Protein AF-A0A351NG73-F1 (afdb_monomer)

Mean predicted aligned error: 4.84 Å

Foldseek 3Di:
DFKDKDKDKDLDCDFLLDGAPDWDADPVRRIIGIDIAIDGDPVVLVVVLVVLVVVCVVPVQAVQSLLVNLVSLLRHQGLHSPVSLVSVVVVLVCLVVVPPDFHDYPNHTADADPPFNDGPVNLVSLLVQLVSLVSNVDLVSLVSSLVSLVSSCVRVVLQLSSQLSNLVSCCRVVVNNVVSLVSLVVSCVSPVVPPSSVVSPVVSVVVVVVVVVVVD

Nearest PDB structures (foldseek):
  1zu2-assembly1_A  TM=6.184E-01  e=4.582E-02  Arabidopsis thaliana
  4kyo-assembly1_D  TM=4.642E-01  e=1.248E-02  Homo sapiens
  4ga0-assembly1_A  TM=6.591E-01  e=1.110E-01  Homo sapiens
  4ga1-assembly1_A  TM=6.244E-01  e=7.710E-02  Pan troglodytes
  5gap-assembly1_J  TM=3.893E-01  e=2.688E-01  Saccharomyces cerevisiae

Radius of gyration: 20.11 Å; Cα contacts (8 Å, |Δi|>4): 271; chains: 1; bounding box: 47×54×51 Å

Secondary structure (DSSP, 8-state):
--EEEEEEEESSS-BTTBPPSEEEE-TTS-EEEEEEEEEE-HHHHHHHHHHHHHHHHHSTTBHHHHHHHHHHHHHHHTT--HHHHHHHHHHHHHHHH-TT---EETTEEPPPBTTBSS-HHHHHHHHHHHHHHHHH-SHHHHHHHHHHHHHHHHH-TT-HHHHHHHHHHHHHTS--HHHHHHHHHHHHHH-TT-HHHHHHHHHHHHHHHHHHHTT-

Solvent-accessible surface area (backbone atoms only — not comparable to full-atom values): 11762 Å² total; per-residue (Å²): 125,58,66,50,77,44,77,46,82,38,84,49,80,56,57,71,65,38,68,55,82,45,76,49,64,51,98,86,67,48,71,36,25,28,32,80,40,81,37,68,37,65,68,57,48,49,54,50,52,53,52,37,50,52,48,27,70,77,40,73,47,35,45,52,42,53,49,52,49,33,53,52,36,52,64,70,40,60,83,56,56,59,67,26,47,50,51,51,54,48,48,54,50,50,62,74,66,42,87,88,61,81,40,21,50,87,88,37,75,64,57,58,31,99,92,32,86,56,25,61,70,59,54,49,52,53,51,52,50,34,50,55,29,48,37,36,70,39,75,68,31,43,52,50,23,42,50,54,25,51,54,48,27,70,71,35,75,80,43,37,72,29,36,22,47,46,13,49,38,29,38,68,78,64,66,31,54,76,61,11,50,55,26,18,56,51,17,39,72,72,36,78,77,45,62,64,32,52,51,52,48,51,53,54,51,52,56,51,56,53,57,64,59,80,74,113

Sequence (216 aa):
KSVSSGVVQRPTQRYLGEKPILTLKDSTGADVFYYQVAEFNDEYFSIALQSISRAVHLKPRELRYRFDKINALVAYEKDSPDMSYSEIKTLVSEYSSSKNDEWTLDSKPLAAGVDSRISPEFSQAMGEYCYALYKVGTPLAYDYFLQLSTMMNKLEPKNPVFIDNIGSYWQVAKKNNKKAEKYYKKALKIDPQDYAATTNLKIIQSSKSQKGQSGK

pLDDT: mean 93.35, std 8.49, range [43.0, 98.88]

Structure (mmCIF, N/CA/C/O backbone):
data_AF-A0A351NG73-F1
#
_entry.id   AF-A0A351NG73-F1
#
loop_
_atom_site.group_PDB
_atom_site.id
_atom_site.type_symbol
_atom_site.label_atom_id
_atom_site.label_alt_id
_atom_site.label_comp_id
_atom_site.label_asym_id
_atom_site.label_entity_id
_atom_site.label_seq_id
_atom_site.pdbx_PDB_ins_code
_atom_site.Cartn_x
_atom_site.Cartn_y
_atom_site.Cartn_z
_atom_site.occupancy
_atom_site.B_iso_or_equiv
_atom_site.auth_seq_id
_atom_site.auth_comp_id
_atom_site.auth_asym_id
_atom_site.auth_atom_id
_atom_site.pdbx_PDB_model_num
ATOM 1 N N . LYS A 1 1 ? -16.378 -23.348 -7.526 1.00 62.66 1 LYS A N 1
ATOM 2 C CA . LYS A 1 1 ? -16.169 -21.878 -7.563 1.00 62.66 1 LYS A CA 1
ATOM 3 C C . LYS A 1 1 ? -14.893 -21.584 -6.787 1.00 62.66 1 LYS A C 1
ATOM 5 O O . LYS A 1 1 ? -14.754 -22.146 -5.712 1.00 62.66 1 LYS A O 1
ATOM 10 N N . SER A 1 2 ? -13.965 -20.803 -7.341 1.00 80.62 2 SER A N 1
ATOM 11 C CA . SER A 1 2 ? -12.678 -20.478 -6.698 1.00 80.62 2 SER A CA 1
ATOM 12 C C . SER A 1 2 ? -12.790 -19.373 -5.645 1.00 80.62 2 SER A C 1
ATOM 14 O O . SER A 1 2 ? -11.994 -19.347 -4.713 1.00 80.62 2 SER A O 1
ATOM 16 N N . VAL A 1 3 ? -13.795 -18.502 -5.781 1.00 89.25 3 VAL A N 1
ATOM 17 C CA . VAL A 1 3 ? -14.102 -17.420 -4.841 1.00 89.25 3 VAL A CA 1
ATOM 18 C C . VAL A 1 3 ? -15.596 -17.430 -4.518 1.00 89.25 3 VAL A C 1
ATOM 20 O O . VAL A 1 3 ? -16.437 -17.582 -5.413 1.00 89.25 3 VAL A O 1
ATOM 23 N N . SER A 1 4 ? -15.919 -17.265 -3.242 1.00 91.38 4 SER A N 1
ATOM 24 C CA . SER A 1 4 ? -17.255 -16.994 -2.709 1.00 91.38 4 SER A CA 1
ATOM 25 C C . SER A 1 4 ? -17.223 -15.753 -1.818 1.00 91.38 4 SER A C 1
ATOM 27 O O . SER A 1 4 ? -16.166 -15.179 -1.559 1.00 91.38 4 SER A O 1
ATOM 29 N N . SER A 1 5 ? -18.395 -15.308 -1.366 1.00 91.38 5 SER A N 1
ATOM 30 C CA . SER A 1 5 ? -18.491 -14.274 -0.340 1.00 91.38 5 SER A CA 1
ATOM 31 C C . SER A 1 5 ? -18.928 -14.887 0.982 1.00 91.38 5 SER A C 1
ATOM 33 O O . SER A 1 5 ? -19.984 -15.520 1.028 1.00 91.38 5 SER A O 1
ATOM 35 N N . GLY A 1 6 ? -18.155 -14.643 2.031 1.00 91.00 6 GLY A N 1
ATOM 36 C CA . GLY A 1 6 ? -18.519 -14.936 3.411 1.00 91.00 6 GLY A CA 1
ATOM 37 C C . GLY A 1 6 ? -19.006 -13.690 4.138 1.00 91.00 6 GLY A C 1
ATOM 38 O O . GLY A 1 6 ? -18.795 -12.561 3.683 1.00 91.00 6 GLY A O 1
ATOM 39 N N . VAL A 1 7 ? -19.636 -13.896 5.292 1.00 93.94 7 VAL A N 1
ATOM 40 C CA . VAL A 1 7 ? -19.964 -12.820 6.230 1.00 93.94 7 VAL A CA 1
ATOM 41 C C . VAL A 1 7 ? -19.206 -13.069 7.522 1.00 93.94 7 VAL A C 1
ATOM 43 O O . VAL A 1 7 ? -19.329 -14.134 8.120 1.00 93.94 7 VAL A O 1
ATOM 46 N N . VAL A 1 8 ? -18.438 -12.075 7.962 1.00 93.62 8 VAL A N 1
ATOM 47 C CA . VAL A 1 8 ? -17.693 -12.139 9.224 1.00 93.62 8 VAL A CA 1
ATOM 48 C C . VAL A 1 8 ? -18.187 -11.090 10.202 1.00 93.62 8 VAL A C 1
ATOM 50 O O . VAL A 1 8 ? -18.507 -9.960 9.828 1.00 93.62 8 VAL A O 1
ATOM 53 N N . GLN A 1 9 ? -18.205 -11.475 11.472 1.00 94.12 9 GLN A N 1
ATOM 54 C CA . GLN A 1 9 ? -18.491 -10.599 12.595 1.00 94.12 9 GLN A CA 1
ATOM 55 C C . GLN A 1 9 ? -17.204 -9.936 13.101 1.00 94.12 9 GLN A C 1
ATOM 57 O O . GLN A 1 9 ? -16.180 -10.600 13.294 1.00 94.12 9 GLN A O 1
ATOM 62 N N . ARG A 1 10 ? -17.263 -8.632 13.381 1.00 92.75 10 ARG A N 1
ATOM 63 C CA . ARG A 1 10 ? -16.194 -7.871 14.034 1.00 92.75 10 ARG A CA 1
ATOM 64 C C . ARG A 1 10 ? -16.756 -6.950 15.127 1.00 92.75 10 ARG A C 1
ATOM 66 O O . ARG A 1 10 ? -17.863 -6.435 14.986 1.00 92.75 10 ARG A O 1
ATOM 73 N N . PRO A 1 11 ? -15.985 -6.698 16.200 1.00 89.31 11 PRO A N 1
ATOM 74 C CA . PRO A 1 11 ? -16.351 -5.734 17.241 1.00 89.31 11 PRO A CA 1
ATOM 75 C C . PRO A 1 11 ? -16.029 -4.279 16.850 1.00 89.31 11 PRO A C 1
ATOM 77 O O . PRO A 1 11 ? -16.317 -3.350 17.598 1.00 89.31 11 PRO A O 1
ATOM 80 N N . THR A 1 12 ? -15.398 -4.053 15.693 1.00 89.06 12 THR A N 1
ATOM 81 C CA . THR A 1 12 ? -14.966 -2.732 15.223 1.00 89.06 12 THR A CA 1
ATOM 82 C C . THR A 1 12 ? -15.854 -2.221 14.095 1.00 89.06 12 THR A C 1
ATOM 84 O O . THR A 1 12 ? -16.235 -2.985 13.220 1.00 89.06 12 THR A O 1
ATOM 87 N N . GLN A 1 13 ? -16.107 -0.907 14.062 1.00 90.75 13 GLN A N 1
ATOM 88 C CA . GLN A 1 13 ? -16.906 -0.231 13.020 1.00 90.75 13 GLN A CA 1
ATOM 89 C C . GLN A 1 13 ? -16.244 -0.186 11.634 1.00 90.75 13 GLN A C 1
ATOM 91 O O . GLN A 1 13 ? -16.861 0.238 10.652 1.00 90.75 13 GLN A O 1
ATOM 96 N N . ARG A 1 14 ? -14.982 -0.605 11.531 1.00 89.50 14 ARG A N 1
ATOM 97 C CA . ARG A 1 14 ? -14.243 -0.731 10.275 1.00 89.50 14 ARG A CA 1
ATOM 98 C C . ARG A 1 14 ? -13.529 -2.072 10.239 1.00 89.50 14 ARG A C 1
ATOM 100 O O . ARG A 1 14 ? -12.963 -2.491 11.251 1.00 89.50 14 ARG A O 1
ATOM 107 N N . TYR A 1 15 ? -13.523 -2.692 9.066 1.00 90.88 15 TYR A N 1
ATOM 108 C CA . TYR A 1 15 ? -12.746 -3.890 8.775 1.00 90.88 15 TYR A CA 1
ATOM 109 C C . TYR A 1 15 ? -12.294 -3.848 7.317 1.00 90.88 15 TYR A C 1
ATOM 111 O O . TYR A 1 15 ? -13.114 -3.595 6.438 1.00 90.88 15 TYR A O 1
ATOM 119 N N . LEU A 1 16 ? -10.989 -4.022 7.070 1.00 89.00 16 LEU A N 1
ATOM 120 C CA . LEU A 1 16 ? -10.384 -3.936 5.729 1.00 89.00 16 LEU A CA 1
ATOM 121 C C . LEU A 1 16 ? -10.766 -2.645 4.974 1.00 89.00 16 LEU A C 1
ATOM 123 O O . LEU A 1 16 ? -11.000 -2.651 3.770 1.00 89.00 16 LEU A O 1
ATOM 127 N N . GLY A 1 17 ? -10.894 -1.536 5.709 1.00 84.69 17 GLY A N 1
ATOM 128 C CA . GLY A 1 17 ? -11.316 -0.224 5.205 1.00 84.69 17 GLY A CA 1
ATOM 129 C C . GLY A 1 17 ? -12.807 -0.067 4.895 1.00 84.69 17 GLY A C 1
ATOM 130 O O . GLY A 1 17 ? -13.257 1.052 4.639 1.00 84.69 17 GLY A O 1
ATOM 131 N N . GLU A 1 18 ? -13.591 -1.136 4.980 1.00 90.06 18 GLU A N 1
ATOM 132 C CA . GLU A 1 18 ? -15.018 -1.120 4.674 1.00 90.06 18 GLU A CA 1
ATOM 133 C C . GLU A 1 18 ? -15.876 -0.694 5.868 1.00 90.06 18 GLU A C 1
ATOM 135 O O . GLU A 1 18 ? -15.460 -0.740 7.033 1.00 90.06 18 GLU A O 1
ATOM 140 N N . LYS A 1 19 ? -17.094 -0.235 5.562 1.00 93.06 19 LYS A N 1
ATOM 141 C CA . LYS A 1 19 ? -18.178 -0.071 6.541 1.00 93.06 19 LYS A CA 1
ATOM 142 C C . LYS A 1 19 ? -18.940 -1.396 6.679 1.00 93.06 19 LYS A C 1
ATOM 144 O O . LYS A 1 19 ? -18.942 -2.179 5.732 1.00 93.06 19 LYS A O 1
ATOM 149 N N . PRO A 1 20 ? -19.580 -1.654 7.829 1.00 95.62 20 PRO A N 1
ATOM 150 C CA . PRO A 1 20 ? -20.396 -2.848 7.981 1.00 95.62 20 PRO A CA 1
ATOM 151 C C . PRO A 1 20 ? -21.563 -2.848 6.993 1.00 95.62 20 PRO A C 1
ATOM 153 O O . PRO A 1 20 ? -22.150 -1.799 6.725 1.00 95.62 20 PRO A O 1
ATOM 156 N N . ILE A 1 21 ? -21.918 -4.034 6.497 1.00 96.56 21 ILE A N 1
ATOM 157 C CA . ILE A 1 21 ? -23.141 -4.255 5.709 1.00 96.56 21 ILE A CA 1
ATOM 158 C C . ILE A 1 21 ? -24.377 -4.334 6.612 1.00 96.56 21 ILE A C 1
ATOM 160 O O . ILE A 1 21 ? -25.491 -4.072 6.171 1.00 96.56 21 ILE A O 1
ATOM 164 N N . LEU A 1 22 ? -24.172 -4.711 7.876 1.00 96.25 22 LEU A N 1
ATOM 165 C CA . LEU A 1 22 ? -25.208 -4.867 8.887 1.00 96.25 22 LEU A CA 1
ATOM 166 C C . LEU A 1 22 ? -24.600 -4.631 10.273 1.00 96.25 22 LEU A C 1
ATOM 168 O O . LEU A 1 22 ? -23.476 -5.055 10.544 1.00 96.25 22 LEU A O 1
ATOM 172 N N . THR A 1 23 ? -25.367 -3.993 11.152 1.00 97.19 23 THR A N 1
ATOM 173 C CA . THR A 1 23 ? -25.039 -3.845 12.572 1.00 97.19 23 THR A CA 1
ATOM 174 C C . THR A 1 23 ? -26.170 -4.452 13.389 1.00 97.19 23 THR A C 1
ATOM 176 O O . THR A 1 23 ? -27.321 -4.059 13.211 1.00 97.19 23 THR A O 1
ATOM 179 N N . LEU A 1 24 ? -25.852 -5.394 14.276 1.00 95.50 24 LEU A N 1
ATOM 180 C CA . LEU A 1 24 ? -26.797 -5.978 15.236 1.00 95.50 24 LEU A CA 1
ATOM 181 C C . LEU A 1 24 ? -26.316 -5.725 16.665 1.00 95.50 24 LEU A C 1
ATOM 183 O O . LEU A 1 24 ? -25.199 -5.258 16.866 1.00 95.50 24 LEU A O 1
ATOM 187 N N . LYS A 1 25 ? -27.150 -6.050 17.653 1.00 95.94 25 LYS A N 1
ATOM 188 C CA . LYS A 1 25 ? -26.761 -6.039 19.066 1.00 95.94 25 LYS A CA 1
ATOM 189 C C . LYS A 1 25 ? -26.555 -7.459 19.574 1.00 95.94 25 LYS A C 1
ATOM 191 O O . LYS A 1 25 ? -27.340 -8.343 19.234 1.00 95.94 25 LYS A O 1
ATOM 196 N N . ASP A 1 26 ? -25.509 -7.673 20.365 1.00 92.75 26 ASP A N 1
ATOM 197 C CA . ASP A 1 26 ? -25.328 -8.931 21.090 1.00 92.75 26 ASP A CA 1
ATOM 198 C C . ASP A 1 26 ? -26.237 -9.014 22.330 1.00 92.75 26 ASP A C 1
ATOM 200 O O . ASP A 1 26 ? -27.030 -8.113 22.618 1.00 92.75 26 ASP A O 1
ATOM 204 N N . SER A 1 27 ? -26.109 -10.099 23.095 1.00 93.44 27 SER A N 1
ATOM 205 C CA . SER A 1 27 ? -26.881 -10.325 24.323 1.00 93.44 27 SER A CA 1
ATOM 206 C C . SER A 1 27 ? -26.621 -9.298 25.431 1.00 93.44 27 SER A C 1
ATOM 208 O O . SER A 1 27 ? -27.392 -9.232 26.383 1.00 93.44 27 SER A O 1
ATOM 210 N N . THR A 1 28 ? -25.549 -8.508 25.336 1.00 94.75 28 THR A N 1
ATOM 211 C CA . THR A 1 28 ? -25.216 -7.423 26.272 1.00 94.75 28 THR A CA 1
ATOM 212 C C . THR A 1 28 ? -25.704 -6.055 25.782 1.00 94.75 28 THR A C 1
ATOM 214 O O . THR A 1 28 ? -25.589 -5.062 26.498 1.00 94.75 28 THR A O 1
ATOM 217 N N . GLY A 1 29 ? -26.270 -5.989 24.571 1.00 93.88 29 GLY A N 1
ATOM 218 C CA . GLY A 1 29 ? -26.677 -4.750 23.910 1.00 93.88 29 GLY A CA 1
ATOM 219 C C . GLY A 1 29 ? -25.544 -4.036 23.162 1.00 93.88 29 GLY A C 1
ATOM 220 O O . GLY A 1 29 ? -25.777 -2.951 22.608 1.00 93.88 29 GLY A O 1
ATOM 221 N N . ALA A 1 30 ? -24.343 -4.623 23.124 1.00 94.31 30 ALA A N 1
ATOM 222 C CA . ALA A 1 30 ? -23.191 -4.067 22.426 1.00 94.31 30 ALA A CA 1
ATOM 223 C C . ALA A 1 30 ? -23.335 -4.231 20.909 1.00 94.31 30 ALA A C 1
ATOM 225 O O . ALA A 1 30 ? -23.888 -5.221 20.427 1.00 94.31 30 ALA A O 1
ATOM 226 N N . ASP A 1 31 ? -22.846 -3.246 20.153 1.00 96.38 31 ASP A N 1
ATOM 227 C CA . ASP A 1 31 ? -22.915 -3.279 18.694 1.00 96.38 31 ASP A CA 1
ATOM 228 C C . ASP A 1 31 ? -21.943 -4.312 18.114 1.00 96.38 31 ASP A C 1
ATOM 230 O O . ASP A 1 31 ? -20.763 -4.378 18.464 1.00 96.38 31 ASP A O 1
ATOM 234 N N . VAL A 1 32 ? -22.460 -5.081 17.165 1.00 95.88 32 VAL A N 1
ATOM 235 C CA . VAL A 1 32 ? -21.770 -6.124 16.424 1.00 95.88 32 VAL A CA 1
ATOM 236 C C . VAL A 1 32 ? -21.860 -5.809 14.940 1.00 95.88 32 VAL A C 1
ATOM 238 O O . VAL A 1 32 ? -22.953 -5.678 14.387 1.00 95.88 32 VAL A O 1
ATOM 241 N N . PHE A 1 33 ? -20.707 -5.727 14.285 1.00 97.00 33 PHE A N 1
ATOM 242 C CA . PHE A 1 33 ? -20.587 -5.287 12.902 1.00 97.00 33 PHE A CA 1
ATOM 243 C C . PHE A 1 33 ? -20.328 -6.474 11.978 1.00 97.00 33 PHE A C 1
ATOM 245 O O . PHE A 1 33 ? -19.431 -7.280 12.225 1.00 97.00 33 PH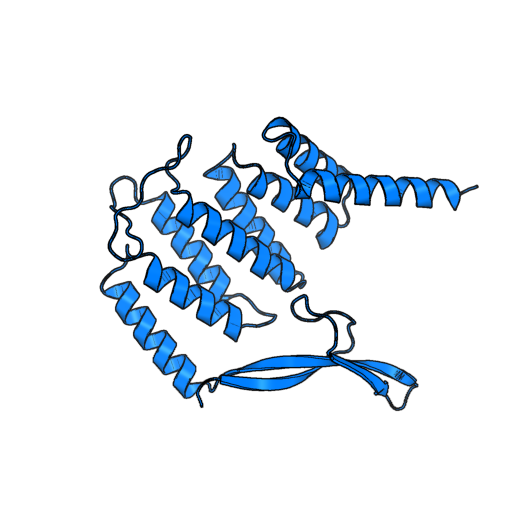E A O 1
ATOM 252 N N . TYR A 1 34 ? -21.097 -6.572 10.900 1.00 96.38 34 TYR A N 1
ATOM 253 C CA . TYR A 1 34 ? -20.989 -7.644 9.918 1.00 96.38 34 TYR A CA 1
ATOM 254 C C . TYR A 1 34 ? -20.405 -7.106 8.621 1.00 96.38 34 TYR A C 1
ATOM 256 O O . TYR A 1 34 ? -20.787 -6.029 8.157 1.00 96.38 34 TYR A O 1
ATOM 264 N N . TYR A 1 35 ? -19.498 -7.873 8.026 1.00 94.88 35 TYR A N 1
ATOM 265 C CA . TYR A 1 35 ? -18.779 -7.502 6.812 1.00 94.88 35 TYR A CA 1
ATOM 266 C C . TYR A 1 35 ? -18.848 -8.625 5.797 1.00 94.88 35 TYR A C 1
ATOM 268 O O . TYR A 1 35 ? -18.622 -9.783 6.146 1.00 94.88 35 TYR A O 1
ATOM 276 N N . GLN A 1 36 ? -19.100 -8.271 4.540 1.00 93.56 36 GLN A N 1
ATOM 277 C CA . GLN A 1 36 ? -18.906 -9.196 3.434 1.00 93.56 36 GLN A CA 1
ATOM 278 C C . GLN A 1 36 ? -17.415 -9.271 3.108 1.00 93.56 36 GLN A C 1
ATOM 280 O O . GLN A 1 36 ? -16.763 -8.243 2.929 1.00 93.56 36 GLN A O 1
ATOM 285 N N . VAL A 1 37 ? -16.875 -10.484 3.035 1.00 91.69 37 VAL A N 1
ATOM 286 C CA . VAL A 1 37 ? -15.467 -10.733 2.705 1.00 91.69 37 VAL A CA 1
ATOM 287 C C . VAL A 1 37 ? -15.358 -11.751 1.588 1.00 91.69 37 VAL A C 1
ATOM 289 O O . VAL A 1 37 ? -16.202 -12.637 1.460 1.00 91.69 37 VAL A O 1
ATOM 292 N N . ALA A 1 38 ? -14.298 -11.647 0.792 1.00 91.00 38 ALA A N 1
ATOM 293 C CA . ALA A 1 38 ? -13.942 -12.715 -0.125 1.00 91.00 38 ALA A CA 1
ATOM 294 C C . ALA A 1 38 ? -13.472 -13.946 0.665 1.00 91.00 38 ALA A C 1
ATOM 296 O O . ALA A 1 38 ? -12.708 -13.849 1.634 1.00 91.00 38 ALA A O 1
ATOM 297 N N . GLU A 1 39 ? -13.937 -15.109 0.237 1.00 91.88 39 GLU A N 1
ATOM 298 C CA . GLU A 1 39 ? -13.478 -16.410 0.696 1.00 91.88 39 GLU A CA 1
ATOM 299 C C . GLU A 1 39 ? -12.949 -17.171 -0.505 1.00 91.88 39 GLU A C 1
ATOM 301 O O . GLU A 1 39 ? -13.630 -17.322 -1.521 1.00 91.88 39 GLU A O 1
ATOM 306 N N . PHE A 1 40 ? -11.705 -17.607 -0.389 1.00 92.88 40 PHE A N 1
ATOM 307 C CA . PHE A 1 40 ? -11.027 -18.352 -1.428 1.00 92.88 40 PHE A CA 1
ATOM 308 C C . PHE A 1 40 ? -11.076 -19.826 -1.066 1.00 92.88 40 PHE A C 1
ATOM 310 O O . PHE A 1 40 ? -10.984 -20.197 0.100 1.00 92.88 40 PHE A O 1
ATOM 317 N N . ASN A 1 41 ? -11.228 -20.672 -2.076 1.00 95.31 41 ASN A N 1
ATOM 318 C CA . ASN A 1 41 ? -10.928 -22.080 -1.901 1.00 95.31 41 ASN A CA 1
ATOM 319 C C . ASN A 1 41 ? -9.401 -22.248 -1.907 1.00 95.31 41 ASN A C 1
ATOM 321 O O . ASN A 1 41 ? -8.763 -21.941 -2.916 1.00 95.31 41 ASN A O 1
ATOM 325 N N . ASP A 1 42 ? -8.840 -22.732 -0.800 1.00 94.06 42 ASP A N 1
ATOM 326 C CA . ASP A 1 42 ? -7.388 -22.787 -0.585 1.00 94.06 42 ASP A CA 1
ATOM 327 C C . ASP A 1 42 ? -6.655 -23.639 -1.627 1.00 94.06 42 ASP A C 1
ATOM 329 O O . ASP A 1 42 ? -5.567 -23.274 -2.072 1.00 94.06 42 ASP A O 1
ATOM 333 N N . GLU A 1 43 ? -7.259 -24.742 -2.073 1.00 95.62 43 GLU A N 1
ATOM 334 C CA . GLU A 1 43 ? -6.682 -25.608 -3.104 1.00 95.62 43 GLU A CA 1
ATOM 335 C C . GLU A 1 43 ? -6.580 -24.866 -4.441 1.00 95.62 43 GLU A C 1
ATOM 337 O O . GLU A 1 43 ? -5.497 -24.761 -5.021 1.00 95.62 43 GLU A O 1
ATOM 342 N N . TYR A 1 44 ? -7.682 -24.269 -4.904 1.00 94.88 44 TYR A N 1
ATOM 343 C CA . TYR A 1 44 ? -7.679 -23.498 -6.147 1.00 94.88 44 TYR A CA 1
ATOM 344 C C . TYR A 1 44 ? -6.795 -22.254 -6.062 1.00 94.88 44 TYR A C 1
ATOM 346 O O . TYR A 1 44 ? -6.132 -21.915 -7.044 1.00 94.88 44 TYR A O 1
ATOM 354 N N . PHE A 1 45 ? -6.756 -21.586 -4.908 1.00 95.31 45 PHE A N 1
ATOM 355 C CA . PHE A 1 45 ? -5.872 -20.445 -4.696 1.00 95.31 45 PHE A CA 1
ATOM 356 C C . PHE A 1 45 ? -4.402 -20.865 -4.754 1.00 95.31 45 PHE A C 1
ATOM 358 O O . PHE A 1 45 ? -3.612 -20.224 -5.444 1.00 95.31 45 PHE A O 1
ATOM 365 N N . SER A 1 46 ? -4.040 -21.978 -4.112 1.00 95.38 46 SER A N 1
ATOM 366 C CA . SER A 1 46 ? -2.679 -22.517 -4.146 1.00 95.38 46 SER A CA 1
ATOM 367 C C . SER A 1 46 ? -2.251 -22.893 -5.567 1.00 95.38 46 SER A C 1
ATOM 369 O O . SER A 1 46 ? -1.175 -22.493 -6.013 1.00 95.38 46 SER A O 1
ATOM 371 N N . ILE A 1 47 ? -3.118 -23.564 -6.333 1.00 96.38 47 ILE A N 1
ATOM 372 C CA . ILE A 1 47 ? -2.857 -23.905 -7.742 1.00 96.38 47 ILE A CA 1
ATOM 373 C C . ILE A 1 47 ? -2.671 -22.639 -8.591 1.00 96.38 47 ILE A C 1
ATOM 375 O O . ILE A 1 47 ? -1.749 -22.563 -9.412 1.00 96.38 47 ILE A O 1
ATOM 379 N N . ALA A 1 48 ? -3.513 -21.620 -8.392 1.00 95.56 48 ALA A N 1
ATOM 380 C CA . ALA A 1 48 ? -3.376 -20.340 -9.081 1.00 95.56 48 ALA A CA 1
ATOM 381 C C . ALA A 1 48 ? -2.055 -19.641 -8.716 1.00 95.56 48 ALA A C 1
ATOM 383 O O . ALA A 1 48 ? -1.338 -19.176 -9.606 1.00 95.56 48 ALA A O 1
ATOM 384 N N . LEU A 1 49 ? -1.687 -19.638 -7.431 1.00 96.69 49 LEU A N 1
ATOM 385 C CA . LEU A 1 49 ? -0.452 -19.035 -6.937 1.00 96.69 49 LEU A CA 1
ATOM 386 C C . LEU A 1 49 ? 0.799 -19.753 -7.475 1.00 96.69 49 LEU A C 1
ATOM 388 O O . LEU A 1 49 ? 1.781 -19.102 -7.842 1.00 96.69 49 LEU A O 1
ATOM 392 N N . GLN A 1 50 ? 0.765 -21.082 -7.588 1.00 97.00 50 GLN A N 1
ATOM 393 C CA . GLN A 1 50 ? 1.826 -21.871 -8.225 1.00 97.00 50 GLN A CA 1
ATOM 394 C C . GLN A 1 50 ? 1.942 -21.544 -9.717 1.00 97.00 50 GLN A C 1
ATOM 396 O O . GLN A 1 50 ? 3.045 -21.345 -10.231 1.00 97.00 50 GLN A O 1
ATOM 401 N N . SER A 1 51 ? 0.805 -21.435 -10.405 1.00 97.50 51 SER A N 1
ATOM 402 C CA . SER A 1 51 ? 0.755 -21.133 -11.838 1.00 97.50 51 SER A CA 1
ATOM 403 C C . SER A 1 51 ? 1.334 -19.750 -12.144 1.00 97.50 51 SER A C 1
ATOM 405 O O . SER A 1 51 ? 2.203 -19.625 -13.010 1.00 97.50 51 SER A O 1
ATOM 407 N N . ILE A 1 52 ? 0.933 -18.719 -11.391 1.00 97.94 52 ILE A N 1
ATOM 408 C CA . ILE A 1 52 ? 1.476 -17.367 -11.570 1.00 97.94 52 ILE A CA 1
ATOM 409 C C . ILE A 1 52 ? 2.944 -17.281 -11.138 1.00 97.94 52 ILE A C 1
ATOM 411 O O . ILE A 1 52 ? 3.736 -16.618 -11.801 1.00 97.94 52 ILE A O 1
ATOM 415 N N . SER A 1 53 ? 3.358 -18.022 -10.105 1.00 97.44 53 SER A N 1
ATOM 416 C CA . SER A 1 53 ? 4.772 -18.110 -9.709 1.00 97.44 53 SER A CA 1
ATOM 417 C C . SER A 1 53 ? 5.637 -18.720 -10.812 1.00 97.44 53 SER A C 1
ATOM 419 O O . SER A 1 53 ? 6.740 -18.238 -11.070 1.00 97.44 53 SER A O 1
ATOM 421 N N . ARG A 1 54 ? 5.125 -19.726 -11.531 1.00 98.19 54 ARG A N 1
ATOM 422 C CA . ARG A 1 54 ? 5.800 -20.277 -12.711 1.00 98.19 54 ARG A CA 1
ATOM 423 C C . ARG A 1 54 ? 5.884 -19.259 -13.848 1.00 98.19 54 ARG A C 1
ATOM 425 O O . ARG A 1 54 ? 6.926 -19.167 -14.489 1.00 98.19 54 ARG A O 1
ATOM 432 N N . ALA A 1 55 ? 4.830 -18.481 -14.086 1.00 97.94 55 ALA A N 1
ATOM 433 C CA . ALA A 1 55 ? 4.851 -17.414 -15.088 1.00 97.94 55 ALA A CA 1
ATOM 434 C C . ALA A 1 55 ? 5.887 -16.328 -14.748 1.00 97.94 55 ALA A C 1
ATOM 436 O O . ALA A 1 55 ? 6.668 -15.943 -15.618 1.00 97.94 55 ALA A O 1
ATOM 437 N N . VAL A 1 56 ? 5.965 -15.913 -13.478 1.00 98.00 56 VAL A N 1
ATOM 438 C CA . VAL A 1 56 ? 7.007 -15.006 -12.970 1.00 98.00 56 VAL A CA 1
ATOM 439 C C . VAL A 1 56 ? 8.399 -15.604 -13.170 1.00 98.00 56 VAL A C 1
ATOM 441 O O . VAL A 1 56 ? 9.291 -14.909 -13.633 1.00 98.00 56 VAL A O 1
ATOM 444 N N . HIS A 1 57 ? 8.598 -16.893 -12.894 1.00 96.88 57 HIS A N 1
ATOM 445 C CA . HIS A 1 57 ? 9.894 -17.537 -13.123 1.00 96.88 57 HIS A CA 1
ATOM 446 C C . HIS A 1 57 ? 10.304 -17.537 -14.607 1.00 96.88 57 HIS A C 1
ATOM 448 O O . HIS A 1 57 ? 11.464 -17.293 -14.925 1.00 96.88 57 HIS A O 1
ATOM 454 N N . LEU A 1 58 ? 9.357 -17.784 -15.518 1.00 97.81 58 LEU A N 1
ATOM 455 C CA . LEU A 1 58 ? 9.610 -17.805 -16.964 1.00 97.81 58 LEU A CA 1
ATOM 456 C C . LEU A 1 58 ? 9.822 -16.406 -17.558 1.00 97.81 58 LEU A C 1
ATOM 458 O O . LEU A 1 58 ? 10.574 -16.256 -18.519 1.00 97.81 58 LEU A O 1
ATOM 462 N N . LYS A 1 59 ? 9.146 -15.388 -17.015 1.00 97.06 59 LYS A N 1
ATOM 463 C CA . LYS A 1 59 ? 9.260 -13.986 -17.438 1.00 97.06 59 LYS A CA 1
ATOM 464 C C . LYS A 1 59 ? 9.436 -13.076 -16.213 1.00 97.06 59 LYS A C 1
ATOM 466 O O . LYS A 1 59 ? 8.507 -12.355 -15.850 1.00 97.06 59 LYS A O 1
ATOM 471 N N . PRO A 1 60 ? 10.622 -13.064 -15.578 1.00 95.12 60 PRO A N 1
ATOM 472 C CA . PRO A 1 60 ? 10.829 -12.363 -14.306 1.00 95.12 60 PRO A CA 1
ATOM 473 C C . PRO A 1 60 ? 10.669 -10.845 -14.407 1.00 95.12 60 PRO A C 1
ATOM 475 O O . PRO A 1 60 ? 10.318 -10.205 -13.418 1.00 95.12 60 PRO A O 1
ATOM 478 N N . ARG A 1 61 ? 10.880 -10.282 -15.600 1.00 95.62 61 ARG A N 1
ATOM 479 C CA . ARG A 1 61 ? 10.797 -8.843 -15.882 1.00 95.62 61 ARG A CA 1
ATOM 480 C C . ARG A 1 61 ? 9.457 -8.403 -16.480 1.00 95.62 61 ARG A C 1
ATOM 482 O O . ARG A 1 61 ? 9.313 -7.245 -16.850 1.00 95.62 61 ARG A O 1
ATOM 489 N N . GLU A 1 62 ? 8.484 -9.310 -16.573 1.00 97.44 62 GLU A N 1
ATOM 490 C CA . GLU A 1 62 ? 7.121 -8.977 -16.990 1.00 97.44 62 GLU A CA 1
ATOM 491 C C . GLU A 1 62 ? 6.290 -8.594 -15.762 1.00 97.44 62 GLU A C 1
ATOM 493 O O . GLU A 1 62 ? 5.917 -9.447 -14.948 1.00 97.44 62 GLU A O 1
ATOM 498 N N . LEU A 1 63 ? 6.001 -7.299 -15.625 1.00 97.81 63 LEU A N 1
ATOM 499 C CA . LEU A 1 63 ? 5.277 -6.748 -14.485 1.00 97.81 63 LEU A CA 1
ATOM 500 C C . LEU A 1 63 ? 3.862 -7.300 -14.363 1.00 97.81 63 LEU A C 1
ATOM 502 O O . LEU A 1 63 ? 3.409 -7.458 -13.231 1.00 97.81 63 LEU A O 1
ATOM 506 N N . ARG A 1 64 ? 3.190 -7.656 -15.470 1.00 98.12 64 ARG A N 1
ATOM 507 C CA . ARG A 1 64 ? 1.830 -8.217 -15.427 1.00 98.12 64 ARG A CA 1
ATOM 508 C C . ARG A 1 64 ? 1.732 -9.371 -14.434 1.00 98.12 64 ARG A C 1
ATOM 510 O O . ARG A 1 64 ? 0.904 -9.335 -13.532 1.00 98.12 64 ARG A O 1
ATOM 517 N N . TYR A 1 65 ? 2.632 -10.351 -14.525 1.00 98.25 65 TYR A N 1
ATOM 518 C CA . TYR A 1 65 ? 2.578 -11.526 -13.653 1.00 98.25 65 TYR A CA 1
ATOM 519 C C . TYR A 1 65 ? 2.948 -11.219 -12.203 1.00 98.25 65 TYR A C 1
ATOM 521 O O . TYR A 1 65 ? 2.401 -11.825 -11.280 1.00 98.25 65 TYR A O 1
ATOM 529 N N . ARG A 1 66 ? 3.863 -10.266 -11.986 1.00 98.44 66 ARG A N 1
ATOM 530 C CA . ARG A 1 66 ? 4.234 -9.806 -10.640 1.00 98.44 66 ARG A CA 1
ATOM 531 C C . ARG A 1 66 ? 3.041 -9.117 -9.978 1.00 98.44 66 ARG A C 1
ATOM 533 O O . ARG A 1 66 ? 2.725 -9.415 -8.830 1.00 98.44 66 ARG A O 1
ATOM 540 N N . PHE A 1 67 ? 2.362 -8.240 -10.716 1.00 98.56 67 PHE A N 1
ATOM 541 C CA . PHE A 1 67 ? 1.182 -7.523 -10.250 1.00 98.56 67 PHE A CA 1
ATOM 542 C C . PHE A 1 67 ? 0.015 -8.466 -9.986 1.00 98.56 67 PHE A C 1
ATOM 544 O O . PHE A 1 67 ? -0.572 -8.399 -8.914 1.00 98.56 67 PHE A O 1
ATOM 551 N N . ASP A 1 68 ? -0.272 -9.400 -10.891 1.00 98.12 68 ASP A N 1
ATOM 552 C CA . ASP A 1 68 ? -1.347 -10.377 -10.697 1.00 98.12 68 ASP A CA 1
ATOM 553 C C . ASP A 1 68 ? -1.105 -11.240 -9.449 1.00 98.12 68 ASP A C 1
ATOM 555 O O . ASP A 1 68 ? -2.025 -11.468 -8.660 1.00 98.12 68 ASP A O 1
ATOM 559 N N . LYS A 1 69 ? 0.148 -11.657 -9.213 1.00 98.31 69 LYS A N 1
ATOM 560 C CA . LYS A 1 69 ? 0.535 -12.391 -8.000 1.00 98.31 69 LYS A CA 1
ATOM 561 C C . LYS A 1 69 ? 0.321 -11.558 -6.734 1.00 98.31 69 LYS A C 1
ATOM 563 O O . LYS A 1 69 ? -0.282 -12.048 -5.782 1.00 98.31 69 LYS A O 1
ATOM 568 N N . ILE A 1 70 ? 0.797 -10.311 -6.716 1.00 98.38 70 ILE A N 1
ATOM 569 C CA . ILE A 1 70 ? 0.628 -9.411 -5.566 1.00 98.38 70 ILE A CA 1
ATOM 570 C C . ILE A 1 70 ? -0.860 -9.143 -5.314 1.00 98.38 70 ILE A C 1
ATOM 572 O O . ILE A 1 70 ? -1.312 -9.276 -4.181 1.00 98.38 70 ILE A O 1
ATOM 576 N N . ASN A 1 71 ? -1.635 -8.840 -6.355 1.00 96.56 71 ASN A N 1
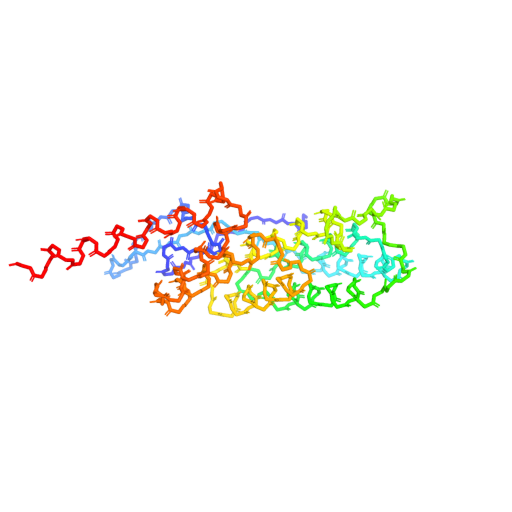ATOM 577 C CA . ASN A 1 71 ? -3.073 -8.585 -6.263 1.00 96.56 71 ASN A CA 1
ATOM 578 C C . ASN A 1 71 ? -3.837 -9.785 -5.692 1.00 96.56 71 ASN A C 1
ATOM 580 O O . ASN A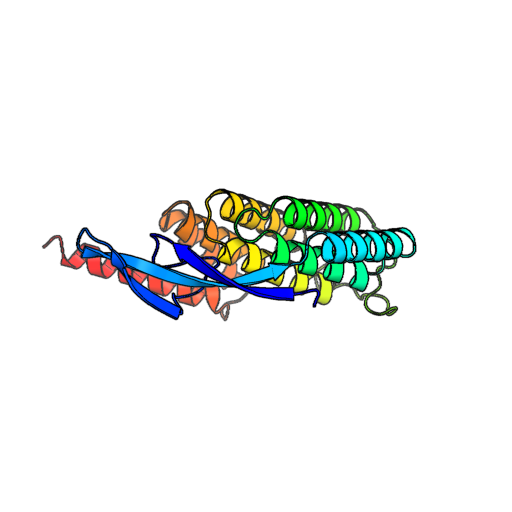 1 71 ? -4.713 -9.611 -4.843 1.00 96.56 71 ASN A O 1
ATOM 584 N N . ALA A 1 72 ? -3.481 -11.003 -6.111 1.00 95.44 72 ALA A N 1
ATOM 585 C CA . ALA A 1 72 ? -4.060 -12.223 -5.560 1.00 95.44 72 ALA A CA 1
ATOM 586 C C . ALA A 1 72 ? -3.766 -12.363 -4.057 1.00 95.44 72 ALA A C 1
ATOM 588 O O . ALA A 1 72 ? -4.676 -12.659 -3.282 1.00 95.44 72 ALA A O 1
ATOM 589 N N . LEU A 1 73 ? -2.525 -12.103 -3.632 1.00 96.88 73 LEU A N 1
ATOM 590 C CA . LEU A 1 73 ? -2.139 -12.154 -2.218 1.00 96.88 73 LEU A CA 1
ATOM 591 C C . LEU A 1 73 ? -2.833 -11.066 -1.391 1.00 96.88 73 LEU A C 1
ATOM 593 O O . LEU A 1 73 ? -3.380 -11.376 -0.339 1.00 96.88 73 LEU A O 1
ATOM 597 N N . VAL A 1 74 ? -2.903 -9.825 -1.886 1.00 94.88 74 VAL A N 1
ATOM 598 C CA . VAL A 1 74 ? -3.619 -8.724 -1.215 1.00 94.88 74 VAL A CA 1
ATOM 599 C C . VAL A 1 74 ? -5.083 -9.094 -0.961 1.00 94.88 74 VAL A C 1
ATOM 601 O O . VAL A 1 74 ? -5.610 -8.834 0.120 1.00 94.88 74 VAL A O 1
ATOM 604 N N . ALA A 1 75 ? -5.745 -9.725 -1.934 1.00 91.56 75 ALA A N 1
ATOM 605 C CA . ALA A 1 75 ? -7.132 -10.153 -1.778 1.00 91.56 75 ALA A CA 1
ATOM 606 C C . ALA A 1 75 ? -7.286 -11.319 -0.783 1.00 91.56 75 ALA A C 1
ATOM 608 O O . ALA A 1 75 ? -8.274 -11.378 -0.048 1.00 91.56 75 ALA A O 1
ATOM 609 N N . TYR A 1 76 ? -6.318 -12.237 -0.758 1.00 93.50 76 TYR A N 1
ATOM 610 C CA . TYR A 1 76 ? -6.340 -13.443 0.069 1.00 93.50 76 TYR A CA 1
ATOM 611 C C . TYR A 1 76 ? -6.015 -13.176 1.546 1.00 93.50 76 TYR A C 1
ATOM 613 O O . TYR A 1 76 ? -6.695 -13.693 2.432 1.00 93.50 76 TYR A O 1
ATOM 621 N N . GLU A 1 77 ? -5.007 -12.346 1.820 1.00 91.75 77 GLU A N 1
ATOM 622 C CA . GLU A 1 77 ? -4.402 -12.173 3.149 1.00 91.75 77 GLU A CA 1
ATOM 623 C C . GLU A 1 77 ? -5.194 -11.303 4.130 1.00 91.75 77 GLU A C 1
ATOM 625 O O . GLU A 1 77 ? -4.961 -11.360 5.340 1.00 91.75 77 GLU A O 1
ATOM 630 N N . LYS A 1 78 ? -6.151 -10.512 3.634 1.00 88.00 78 LYS A N 1
ATOM 631 C CA . LYS A 1 78 ? -7.052 -9.686 4.453 1.00 88.00 78 LYS A CA 1
ATOM 632 C C . LYS A 1 78 ? -6.283 -8.754 5.407 1.00 88.00 78 LYS A C 1
ATOM 634 O O . LYS A 1 78 ? -5.774 -7.725 4.975 1.00 88.00 78 LYS A O 1
ATOM 639 N N . ASP A 1 79 ? -6.260 -9.055 6.705 1.00 87.06 79 ASP A N 1
ATOM 640 C CA . ASP A 1 79 ? -5.687 -8.206 7.758 1.00 87.06 79 ASP A CA 1
ATOM 641 C C . ASP A 1 79 ? -4.212 -8.503 8.083 1.00 87.06 79 ASP A C 1
ATOM 643 O O . ASP A 1 79 ? -3.616 -7.777 8.887 1.00 87.06 79 ASP A O 1
ATOM 647 N N . SER A 1 80 ? -3.615 -9.495 7.410 1.00 90.69 80 SER A N 1
ATOM 648 C CA . SER A 1 80 ? -2.230 -9.947 7.613 1.00 90.69 80 SER A CA 1
ATOM 649 C C . SER A 1 80 ? -1.422 -9.912 6.302 1.00 90.69 80 SER A C 1
ATOM 651 O O . SER A 1 80 ? -1.133 -10.964 5.742 1.00 90.69 80 SER A O 1
ATOM 653 N N . PRO A 1 81 ? -1.080 -8.722 5.762 1.00 95.12 81 PRO A N 1
ATOM 654 C CA . PRO A 1 81 ? -0.527 -8.557 4.409 1.00 95.12 81 PRO A CA 1
ATOM 655 C C . PRO A 1 81 ? 0.976 -8.903 4.298 1.00 95.12 81 PRO A C 1
ATOM 657 O O . PRO A 1 81 ? 1.749 -8.158 3.696 1.00 95.12 81 PRO A O 1
ATOM 660 N N . ASP A 1 82 ? 1.427 -9.988 4.927 1.00 97.44 82 ASP A N 1
ATOM 661 C CA . ASP A 1 82 ? 2.846 -10.345 5.035 1.00 97.44 82 ASP A CA 1
ATOM 662 C C . ASP A 1 82 ? 3.437 -10.851 3.711 1.00 97.44 82 ASP A C 1
ATOM 664 O O . ASP A 1 82 ? 4.489 -10.376 3.273 1.00 97.44 82 ASP A O 1
ATOM 668 N N . MET A 1 83 ? 2.765 -11.787 3.039 1.00 97.31 83 MET A N 1
ATOM 669 C CA . MET A 1 83 ? 3.203 -12.357 1.763 1.00 97.31 83 MET A CA 1
ATOM 670 C C . MET A 1 83 ? 3.113 -11.322 0.643 1.00 97.31 83 MET A C 1
ATOM 672 O O . MET A 1 83 ? 4.070 -11.150 -0.110 1.00 97.31 83 MET A O 1
ATOM 676 N N . SER A 1 84 ? 1.999 -10.595 0.546 1.00 97.69 84 SER A N 1
ATOM 677 C CA . SER A 1 84 ? 1.807 -9.518 -0.428 1.00 97.69 84 SER A CA 1
ATOM 678 C C . SER A 1 84 ? 2.869 -8.440 -0.252 1.00 97.69 84 SER A C 1
ATOM 680 O O . SER A 1 84 ? 3.529 -8.079 -1.227 1.00 97.69 84 SER A O 1
ATOM 682 N N . TYR A 1 85 ? 3.122 -7.980 0.978 1.00 98.50 85 TYR A N 1
ATOM 683 C CA . TYR A 1 85 ? 4.191 -7.017 1.225 1.00 98.50 85 TYR A CA 1
ATOM 684 C C . TYR A 1 85 ? 5.584 -7.578 0.914 1.00 98.50 85 TYR A C 1
ATOM 686 O O . TYR A 1 85 ? 6.415 -6.861 0.351 1.00 98.50 85 TYR A O 1
ATOM 694 N N . SER A 1 86 ? 5.853 -8.848 1.220 1.00 98.56 86 SER A N 1
ATOM 695 C CA . SER A 1 86 ? 7.120 -9.495 0.864 1.00 98.56 86 SER A CA 1
ATOM 696 C C . SER A 1 86 ? 7.361 -9.499 -0.653 1.00 98.56 86 SER A C 1
ATOM 698 O O . SER A 1 86 ? 8.455 -9.149 -1.111 1.00 98.56 86 SER A O 1
ATOM 700 N N . GLU A 1 87 ? 6.340 -9.819 -1.453 1.00 98.56 87 GLU A N 1
ATOM 701 C CA . GLU A 1 87 ? 6.414 -9.771 -2.920 1.00 98.56 87 GLU A CA 1
ATOM 702 C C . GLU A 1 87 ? 6.584 -8.33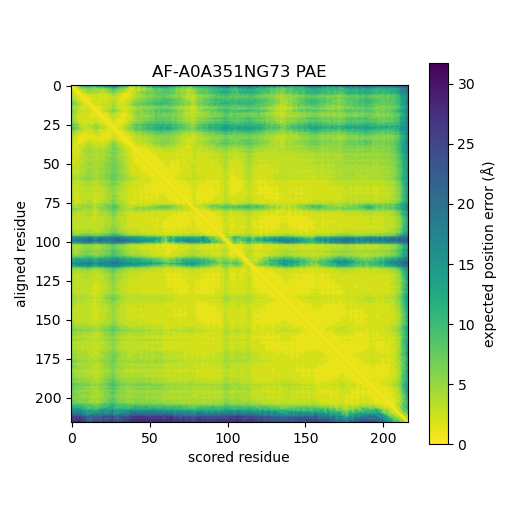7 -3.440 1.00 98.56 87 GLU A C 1
ATOM 704 O O . GLU A 1 87 ? 7.430 -8.101 -4.304 1.00 98.56 87 GLU A O 1
ATOM 709 N N . ILE A 1 88 ? 5.859 -7.363 -2.874 1.00 98.75 88 ILE A N 1
ATOM 710 C CA . ILE A 1 88 ? 6.012 -5.938 -3.211 1.00 98.75 88 ILE A CA 1
ATOM 711 C C . ILE A 1 88 ? 7.446 -5.475 -2.937 1.00 98.75 88 ILE A C 1
ATOM 713 O O . ILE A 1 88 ? 8.096 -4.879 -3.798 1.00 98.75 88 ILE A O 1
ATOM 717 N N . LYS A 1 89 ? 7.972 -5.766 -1.745 1.00 98.69 89 LYS A N 1
ATOM 718 C CA . LYS A 1 89 ? 9.326 -5.375 -1.338 1.00 98.69 89 LYS A CA 1
ATOM 719 C C . LYS A 1 89 ? 10.384 -5.987 -2.254 1.00 98.69 89 LYS A C 1
ATOM 721 O O . LYS A 1 89 ? 11.321 -5.292 -2.653 1.00 98.69 89 LYS A O 1
ATOM 726 N N . THR A 1 90 ? 10.226 -7.265 -2.593 1.00 98.25 90 THR A N 1
ATOM 727 C CA . THR A 1 90 ? 11.111 -7.974 -3.526 1.00 98.25 90 THR A CA 1
ATOM 728 C C . THR A 1 90 ? 11.065 -7.321 -4.904 1.00 98.25 90 THR A C 1
ATOM 730 O O . THR A 1 90 ? 12.111 -6.990 -5.459 1.00 98.25 90 THR A O 1
ATOM 733 N N . LEU A 1 91 ? 9.866 -7.030 -5.415 1.00 98.06 91 LEU A N 1
ATOM 734 C CA . LEU A 1 91 ? 9.679 -6.366 -6.700 1.00 98.06 91 LEU A CA 1
ATOM 735 C C . LEU A 1 91 ? 10.345 -4.981 -6.748 1.00 98.06 91 LEU A C 1
ATOM 737 O O . LEU A 1 91 ? 11.072 -4.697 -7.695 1.00 98.06 91 LEU A O 1
ATOM 741 N N . VAL A 1 92 ? 10.167 -4.135 -5.727 1.00 97.69 92 VAL A N 1
ATOM 742 C CA . VAL A 1 92 ? 10.829 -2.815 -5.671 1.00 97.69 92 VAL A CA 1
ATOM 743 C C . VAL A 1 92 ? 12.352 -2.953 -5.625 1.00 97.69 92 VAL A C 1
ATOM 745 O O . VAL A 1 92 ? 13.067 -2.195 -6.286 1.00 97.69 92 VAL A O 1
ATOM 748 N N . SER A 1 93 ? 12.866 -3.922 -4.863 1.00 95.94 93 SER A N 1
ATOM 749 C CA . SER A 1 93 ? 14.305 -4.191 -4.786 1.00 95.94 93 SER A CA 1
ATOM 750 C C . SER A 1 93 ? 14.873 -4.615 -6.142 1.00 95.94 93 SER A C 1
ATOM 752 O O . SER A 1 93 ? 15.869 -4.054 -6.596 1.00 95.94 93 SER A O 1
ATOM 754 N N . GLU A 1 94 ? 14.231 -5.569 -6.815 1.00 95.19 94 GLU A N 1
ATOM 755 C CA . GLU A 1 94 ? 14.649 -6.029 -8.140 1.00 95.19 94 GLU A CA 1
ATOM 756 C C . GLU A 1 94 ? 14.584 -4.894 -9.161 1.00 95.19 94 GLU A C 1
ATOM 758 O O . GLU A 1 94 ? 15.609 -4.566 -9.761 1.00 95.19 94 GLU A O 1
ATOM 763 N N . TYR A 1 95 ? 13.433 -4.223 -9.271 1.00 94.19 95 TYR A N 1
ATOM 764 C CA . TYR A 1 95 ? 13.220 -3.124 -10.212 1.00 94.19 95 TYR A CA 1
ATOM 765 C C . TYR A 1 95 ? 14.289 -2.035 -10.052 1.00 94.19 95 TYR A C 1
ATOM 767 O O . TYR A 1 95 ? 14.956 -1.657 -11.014 1.00 94.19 95 TYR A O 1
ATOM 775 N N . SER A 1 96 ? 14.544 -1.583 -8.820 1.00 90.25 96 SER A N 1
ATOM 776 C CA . SER A 1 96 ? 15.519 -0.513 -8.558 1.00 90.25 96 SER A CA 1
ATOM 777 C C . SER A 1 96 ? 16.988 -0.922 -8.745 1.00 90.25 96 SER A C 1
ATOM 779 O O . SER A 1 96 ? 17.823 -0.070 -9.058 1.00 90.25 96 SER A O 1
ATOM 781 N N . SER A 1 97 ? 17.328 -2.204 -8.576 1.00 89.56 97 SER A N 1
ATOM 782 C CA . SER A 1 97 ? 18.703 -2.708 -8.745 1.00 89.56 97 SER A CA 1
ATOM 783 C C . SER A 1 97 ? 19.088 -2.970 -10.209 1.00 89.56 97 SER A C 1
ATOM 785 O O . SER A 1 97 ? 20.265 -2.936 -10.576 1.00 89.56 97 SER A O 1
ATOM 787 N N . SER A 1 98 ? 18.089 -3.178 -11.060 1.00 82.12 98 SER A N 1
ATOM 788 C CA . SER A 1 98 ? 18.218 -3.689 -12.422 1.00 82.12 98 SER A CA 1
ATOM 789 C C . SER A 1 98 ? 18.528 -2.602 -13.471 1.00 82.12 98 SER A C 1
ATOM 791 O O . SER A 1 98 ? 17.752 -2.304 -14.371 1.00 82.12 98 SER A O 1
ATOM 793 N N . LYS A 1 99 ? 19.702 -1.964 -13.356 1.00 69.19 99 LYS A N 1
ATOM 794 C CA . LYS A 1 99 ? 20.059 -0.744 -14.120 1.00 69.19 99 LYS A CA 1
ATOM 795 C C . LYS A 1 99 ? 19.982 -0.847 -15.653 1.00 69.19 99 LYS A C 1
ATOM 797 O O . LYS A 1 99 ? 19.851 0.201 -16.280 1.00 69.19 99 LYS A O 1
ATOM 802 N N . ASN A 1 100 ? 20.093 -2.049 -16.221 1.00 68.69 100 ASN A N 1
ATOM 803 C CA . ASN A 1 100 ? 20.122 -2.302 -17.669 1.00 68.69 100 ASN A CA 1
ATOM 804 C C . ASN A 1 100 ? 19.038 -3.296 -18.117 1.00 68.69 100 ASN A C 1
ATOM 806 O O . ASN A 1 100 ? 19.082 -3.789 -19.243 1.00 68.69 100 ASN A O 1
ATOM 810 N N . ASP A 1 101 ? 18.110 -3.640 -17.229 1.00 77.19 101 ASP A N 1
ATOM 811 C CA . ASP A 1 101 ? 17.109 -4.654 -17.513 1.00 77.19 101 ASP A CA 1
ATOM 812 C C . ASP A 1 101 ? 15.886 -4.011 -18.156 1.00 77.19 101 ASP A C 1
ATOM 814 O O . ASP A 1 101 ? 15.320 -3.051 -17.633 1.00 77.19 101 ASP A O 1
ATOM 818 N N . GLU A 1 102 ? 15.457 -4.566 -19.284 1.00 88.38 102 GLU A N 1
ATOM 819 C CA . GLU A 1 102 ? 14.212 -4.166 -19.925 1.00 88.38 102 GLU A CA 1
ATOM 820 C C . GLU A 1 102 ? 13.038 -4.814 -19.182 1.00 88.38 102 GLU A C 1
ATOM 822 O O . GLU A 1 102 ? 12.793 -6.019 -19.289 1.00 88.38 102 GLU A O 1
ATOM 827 N N . TRP A 1 103 ? 12.356 -4.010 -18.369 1.00 95.06 103 TRP A N 1
ATOM 828 C CA . TRP A 1 103 ? 11.073 -4.377 -17.783 1.00 95.06 103 TRP A CA 1
ATOM 829 C C . TRP A 1 103 ? 9.966 -4.172 -18.802 1.00 95.06 103 TRP A C 1
ATOM 831 O O . TRP A 1 103 ? 9.949 -3.170 -19.521 1.00 95.06 103 TRP A O 1
ATOM 841 N N . THR A 1 104 ? 9.024 -5.108 -18.829 1.00 96.88 104 THR A N 1
ATOM 842 C CA . THR A 1 104 ? 7.849 -5.031 -19.689 1.00 96.88 104 THR A CA 1
ATOM 843 C C . THR A 1 104 ? 6.571 -5.002 -18.873 1.00 96.88 104 THR A C 1
ATOM 845 O O . THR A 1 104 ? 6.501 -5.548 -17.771 1.00 96.88 104 THR A O 1
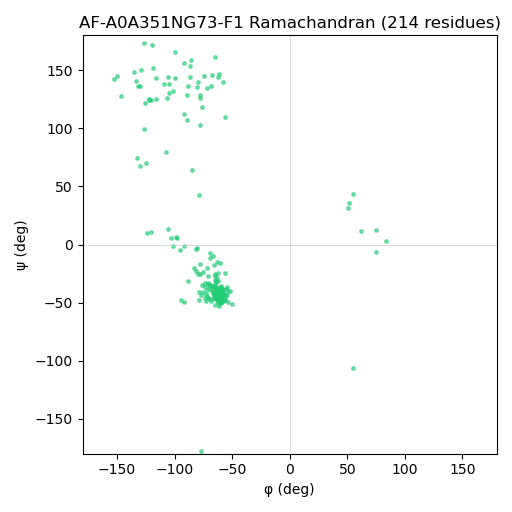ATOM 848 N N . LEU A 1 105 ? 5.548 -4.376 -19.440 1.00 97.38 105 LEU A N 1
ATOM 849 C CA . LEU A 1 105 ? 4.165 -4.527 -19.023 1.00 97.38 105 LEU A CA 1
ATOM 850 C C . LEU A 1 105 ? 3.345 -4.919 -20.248 1.00 97.38 105 LEU A C 1
ATOM 852 O O . LEU A 1 105 ? 3.352 -4.216 -21.258 1.00 97.38 105 LEU A O 1
ATOM 856 N N . ASP A 1 106 ? 2.671 -6.063 -20.174 1.00 96.75 106 ASP A N 1
ATOM 857 C CA . ASP A 1 106 ? 1.911 -6.627 -21.294 1.00 96.75 106 ASP A CA 1
ATOM 858 C C . ASP A 1 106 ? 2.781 -6.787 -22.553 1.00 96.75 106 ASP A C 1
ATOM 860 O O . ASP A 1 106 ? 2.377 -6.475 -23.675 1.00 96.75 106 ASP A O 1
ATOM 864 N N . SER A 1 107 ? 4.009 -7.283 -22.356 1.00 95.38 107 SER A N 1
ATOM 865 C CA . SER A 1 107 ? 5.040 -7.448 -23.394 1.00 95.38 107 SER A CA 1
ATOM 866 C C . SER A 1 107 ? 5.515 -6.152 -24.063 1.00 95.38 107 SER A C 1
ATOM 868 O O . SER A 1 107 ? 6.226 -6.216 -25.066 1.00 95.38 107 SER A O 1
ATOM 870 N N . LYS A 1 108 ? 5.160 -4.979 -23.527 1.00 95.75 108 LYS A N 1
ATOM 871 C CA . LYS A 1 108 ? 5.664 -3.685 -23.998 1.00 95.75 108 LYS A CA 1
ATOM 872 C C . LYS A 1 108 ? 6.758 -3.174 -23.064 1.00 95.75 108 LYS A C 1
ATOM 874 O O . LYS A 1 108 ? 6.533 -3.180 -21.854 1.00 95.75 108 LYS A O 1
ATOM 879 N N . PRO A 1 109 ? 7.906 -2.718 -23.587 1.00 94.75 109 PRO A N 1
ATOM 880 C CA . PRO A 1 109 ? 8.947 -2.104 -22.772 1.00 94.75 109 PRO A CA 1
ATOM 881 C C . PRO A 1 109 ? 8.425 -0.890 -22.011 1.00 94.75 109 PRO A C 1
ATOM 883 O O . PRO A 1 109 ? 7.669 -0.082 -22.557 1.00 94.75 109 PRO A O 1
ATOM 886 N N . LEU A 1 110 ? 8.847 -0.751 -20.759 1.00 93.06 110 LEU A N 1
ATOM 887 C CA . LEU A 1 110 ? 8.541 0.422 -19.952 1.00 93.06 110 LEU A CA 1
ATOM 888 C C . LEU A 1 110 ? 9.485 1.571 -20.292 1.00 93.06 110 LEU A C 1
ATOM 890 O O . LEU A 1 110 ? 10.703 1.403 -20.371 1.00 93.06 110 LEU A O 1
ATOM 894 N N . ALA A 1 111 ? 8.917 2.765 -20.427 1.00 88.69 111 ALA A N 1
ATOM 895 C CA . ALA A 1 111 ? 9.690 3.993 -20.492 1.00 88.69 111 ALA A CA 1
ATOM 896 C C . ALA A 1 111 ? 9.971 4.517 -19.078 1.00 88.69 111 ALA A C 1
ATOM 898 O O . ALA A 1 111 ? 9.131 4.433 -18.180 1.00 88.69 111 ALA A O 1
ATOM 899 N N . ALA A 1 112 ? 11.153 5.097 -18.887 1.00 84.38 112 ALA A N 1
ATOM 900 C CA . ALA A 1 112 ? 11.442 5.867 -17.685 1.00 84.38 112 ALA A CA 1
ATOM 901 C C . ALA A 1 112 ? 10.489 7.073 -17.578 1.00 84.38 112 ALA A C 1
ATOM 903 O O . ALA A 1 112 ? 10.100 7.663 -18.589 1.00 84.38 112 ALA A O 1
ATOM 904 N N . GLY A 1 113 ? 10.132 7.454 -16.352 1.00 80.25 113 GLY A N 1
ATOM 905 C CA . GLY A 1 113 ? 9.424 8.701 -16.093 1.00 80.25 113 GLY A CA 1
ATOM 906 C C . GLY A 1 113 ? 10.275 9.932 -16.432 1.00 80.25 113 GLY A C 1
ATOM 907 O O . GLY A 1 113 ? 11.501 9.872 -16.505 1.00 80.25 113 GLY A O 1
ATOM 908 N N . VAL A 1 114 ? 9.613 11.081 -16.593 1.00 74.44 114 VAL A N 1
ATOM 909 C CA . VAL A 1 114 ? 10.239 12.353 -17.015 1.00 74.44 114 VAL A CA 1
ATOM 910 C C . VAL A 1 114 ? 11.439 12.747 -16.140 1.00 74.44 114 VAL A C 1
ATOM 912 O O . VAL A 1 114 ? 12.459 13.189 -16.657 1.00 74.44 114 VAL A O 1
ATOM 915 N N . ASP A 1 115 ? 11.339 12.531 -14.826 1.00 76.62 115 ASP A N 1
ATOM 916 C CA . ASP A 1 115 ? 12.357 12.904 -13.830 1.00 76.62 115 ASP A CA 1
ATOM 917 C C . ASP A 1 115 ? 12.895 11.703 -13.028 1.00 76.62 115 ASP A C 1
ATOM 919 O O . ASP A 1 115 ? 13.566 11.872 -12.005 1.00 76.62 115 ASP A O 1
ATOM 923 N N . SER A 1 116 ? 12.574 10.475 -13.441 1.00 81.38 116 SER A N 1
ATOM 924 C CA . SER A 1 116 ? 12.866 9.266 -12.672 1.00 81.38 116 SER A CA 1
ATOM 925 C C . SER A 1 116 ? 13.091 8.063 -13.578 1.00 81.38 116 SER A C 1
ATOM 927 O O . SER A 1 116 ? 12.415 7.888 -14.581 1.00 81.38 116 SER A O 1
ATOM 929 N N . ARG A 1 117 ? 13.995 7.160 -13.183 1.00 84.94 117 ARG A N 1
ATOM 930 C CA . ARG A 1 117 ? 14.137 5.847 -13.845 1.00 84.94 117 ARG A CA 1
ATOM 931 C C . ARG A 1 117 ? 12.949 4.921 -13.583 1.00 84.94 117 ARG A C 1
ATOM 933 O O . ARG A 1 117 ? 12.842 3.864 -14.195 1.00 84.94 117 ARG A O 1
ATOM 940 N N . ILE A 1 118 ? 12.091 5.291 -12.641 1.00 92.62 118 ILE A N 1
ATOM 941 C CA . ILE A 1 118 ? 10.865 4.567 -12.351 1.00 92.62 118 ILE A CA 1
ATOM 942 C C . ILE A 1 118 ? 9.837 4.929 -13.419 1.00 92.62 118 ILE A C 1
ATOM 944 O O . ILE A 1 118 ? 9.587 6.109 -13.665 1.00 92.62 118 ILE A O 1
ATOM 948 N N . SER A 1 119 ? 9.274 3.918 -14.077 1.00 93.81 119 SER A N 1
ATOM 949 C CA . SER A 1 119 ? 8.195 4.124 -15.041 1.00 93.81 119 SER A CA 1
ATOM 950 C C . SER A 1 119 ? 6.927 4.595 -14.319 1.00 93.81 119 SER A C 1
ATOM 952 O O . SER A 1 119 ? 6.674 4.103 -13.209 1.00 93.81 119 SER A O 1
ATOM 954 N N . PRO A 1 120 ? 6.096 5.452 -14.929 1.00 94.19 120 PRO A N 1
ATOM 955 C CA . PRO A 1 120 ? 4.817 5.865 -14.355 1.00 94.19 120 PRO A CA 1
ATOM 956 C C . PRO A 1 120 ? 3.921 4.691 -13.934 1.00 94.19 120 PRO A C 1
ATOM 958 O O . PRO A 1 120 ? 3.334 4.735 -12.859 1.00 94.19 120 PRO A O 1
ATOM 961 N N . GLU A 1 121 ? 3.876 3.615 -14.721 1.00 95.81 121 GLU A N 1
ATOM 962 C CA . GLU A 1 121 ? 3.064 2.421 -14.464 1.00 95.81 121 GLU A CA 1
ATOM 963 C C . GLU A 1 121 ? 3.504 1.709 -13.180 1.00 95.81 121 GLU A C 1
ATOM 965 O O . GLU A 1 121 ? 2.687 1.377 -12.321 1.00 95.81 121 GLU A O 1
ATOM 970 N N . PHE A 1 122 ? 4.815 1.518 -13.015 1.00 96.81 122 PHE A N 1
ATOM 971 C CA . PHE A 1 122 ? 5.382 0.969 -11.785 1.00 96.81 122 PHE A CA 1
ATOM 972 C C . PHE A 1 122 ? 5.114 1.876 -10.579 1.00 96.81 122 PHE A C 1
ATOM 974 O O . PHE A 1 122 ? 4.692 1.395 -9.529 1.00 96.81 122 PHE A O 1
ATOM 981 N N . SER A 1 123 ? 5.339 3.186 -10.727 1.00 96.56 123 SER A N 1
ATOM 982 C CA . SER A 1 123 ? 5.102 4.167 -9.661 1.00 96.56 123 SER A CA 1
ATOM 983 C C . SER A 1 123 ? 3.642 4.149 -9.202 1.00 96.56 123 SER A C 1
ATOM 985 O O . SER A 1 123 ? 3.364 4.050 -8.004 1.00 96.56 123 SER A O 1
ATOM 987 N N . GLN A 1 124 ? 2.708 4.142 -10.158 1.00 96.81 124 GLN A N 1
ATOM 988 C CA . GLN A 1 124 ? 1.277 4.047 -9.902 1.00 96.81 124 GLN A CA 1
ATOM 989 C C . GLN A 1 124 ? 0.931 2.763 -9.142 1.00 96.81 124 GLN A C 1
ATOM 991 O O . GLN A 1 124 ? 0.280 2.842 -8.101 1.00 96.81 124 GLN A O 1
ATOM 996 N N . ALA A 1 125 ? 1.415 1.602 -9.595 1.00 98.31 125 ALA A N 1
ATOM 997 C CA . ALA A 1 125 ? 1.163 0.331 -8.917 1.00 98.31 125 ALA A CA 1
ATOM 998 C C . ALA A 1 125 ?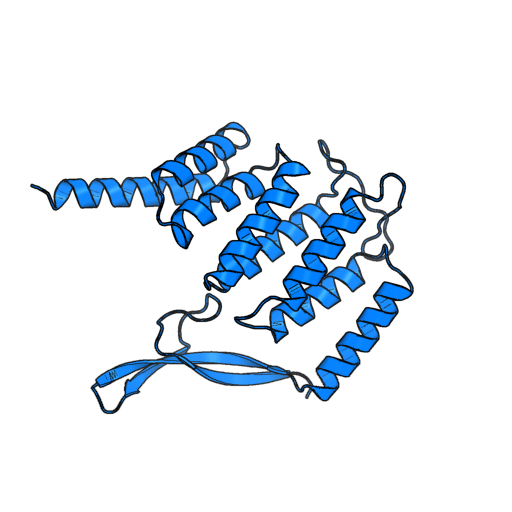 1.658 0.348 -7.459 1.00 98.31 125 ALA A C 1
ATOM 1000 O O . ALA A 1 125 ? 0.963 -0.109 -6.553 1.00 98.31 125 ALA A O 1
ATOM 1001 N N . MET A 1 126 ? 2.832 0.932 -7.189 1.00 98.56 126 MET A N 1
ATOM 1002 C CA . MET A 1 126 ? 3.327 1.074 -5.814 1.00 98.56 126 MET A CA 1
ATOM 1003 C C . MET A 1 126 ? 2.467 2.024 -4.974 1.00 98.56 126 MET A C 1
ATOM 1005 O O . MET A 1 126 ? 2.264 1.773 -3.785 1.00 98.56 126 MET A O 1
ATOM 1009 N N . GLY A 1 127 ? 1.931 3.090 -5.574 1.00 98.25 127 GLY A N 1
ATOM 1010 C CA . GLY A 1 127 ? 0.944 3.964 -4.938 1.00 98.25 127 GLY A CA 1
ATOM 1011 C C . GLY A 1 127 ? -0.346 3.223 -4.568 1.00 98.25 127 GLY A C 1
ATOM 1012 O O . GLY A 1 127 ? -0.847 3.369 -3.451 1.00 98.25 127 GLY A O 1
ATOM 1013 N N . GLU A 1 128 ? -0.844 2.368 -5.461 1.00 98.19 128 GLU A N 1
ATOM 1014 C CA . GLU A 1 128 ? -2.014 1.518 -5.217 1.00 98.19 128 GLU A CA 1
ATOM 1015 C C . GLU A 1 128 ? -1.757 0.504 -4.091 1.00 98.19 128 GLU A C 1
ATOM 1017 O O . GLU A 1 128 ? -2.594 0.344 -3.200 1.00 98.19 128 GLU A O 1
ATOM 1022 N N . TYR A 1 129 ? -0.571 -0.110 -4.041 1.00 98.56 129 TYR A N 1
ATOM 1023 C CA . TYR A 1 129 ? -0.193 -0.996 -2.936 1.00 98.56 129 TYR A CA 1
ATOM 1024 C C . TYR A 1 129 ? -0.015 -0.257 -1.608 1.00 98.56 129 TYR A C 1
ATOM 1026 O O . TYR A 1 129 ? -0.421 -0.769 -0.563 1.00 98.56 129 TYR A O 1
ATOM 1034 N N . CYS A 1 130 ? 0.515 0.969 -1.624 1.00 98.62 130 CYS A N 1
ATOM 1035 C CA . CYS A 1 130 ? 0.503 1.840 -0.451 1.00 98.62 130 CYS A CA 1
ATOM 1036 C C . CYS A 1 130 ? -0.931 2.053 0.055 1.00 98.62 130 CYS A C 1
ATOM 1038 O O . CYS A 1 130 ? -1.196 1.882 1.247 1.00 98.62 130 CYS A O 1
ATOM 1040 N N . TYR A 1 131 ? -1.866 2.378 -0.839 1.00 96.88 131 TYR A N 1
ATOM 1041 C CA . TYR A 1 131 ? -3.270 2.546 -0.472 1.00 96.88 131 TYR A CA 1
ATOM 1042 C C . TYR A 1 131 ? -3.881 1.256 0.094 1.00 96.88 131 TYR A C 1
ATOM 1044 O O . TYR A 1 131 ? -4.540 1.306 1.134 1.00 96.88 131 TYR A O 1
ATOM 1052 N N . ALA A 1 132 ? -3.623 0.101 -0.527 1.00 96.31 132 ALA A N 1
ATOM 1053 C CA . ALA A 1 132 ? -4.104 -1.194 -0.049 1.00 96.31 132 ALA A CA 1
ATOM 1054 C C . ALA A 1 132 ? -3.611 -1.495 1.378 1.00 96.31 132 ALA A C 1
ATOM 1056 O O . ALA A 1 132 ? -4.422 -1.790 2.255 1.00 96.31 132 ALA A O 1
ATOM 1057 N N . LEU A 1 133 ? -2.310 -1.325 1.642 1.00 97.88 133 LEU A N 1
ATOM 1058 C CA . LEU A 1 133 ? -1.715 -1.503 2.973 1.00 97.88 133 LEU A CA 1
ATOM 1059 C C . LEU A 1 133 ? -2.303 -0.525 3.998 1.00 97.88 133 LEU A C 1
ATOM 1061 O O . LEU A 1 133 ? -2.651 -0.912 5.111 1.00 97.88 133 LEU A O 1
ATOM 1065 N N . TYR A 1 134 ? -2.464 0.745 3.626 1.00 96.69 134 TYR A N 1
ATOM 1066 C CA . TYR A 1 134 ? -3.061 1.749 4.505 1.00 96.69 134 TYR A CA 1
ATOM 1067 C C . TYR A 1 134 ? -4.513 1.404 4.872 1.00 96.69 134 TYR A C 1
ATOM 1069 O O . TYR A 1 134 ? -4.916 1.537 6.030 1.00 96.69 134 TYR A O 1
ATOM 1077 N N . LYS A 1 135 ? -5.293 0.927 3.895 1.00 94.00 135 LYS A N 1
ATOM 1078 C CA . LYS A 1 135 ? -6.714 0.594 4.044 1.00 94.00 135 LYS A CA 1
ATOM 1079 C C . LYS A 1 135 ? -6.961 -0.553 5.031 1.00 94.00 135 LYS A C 1
ATOM 1081 O O . LYS A 1 135 ? -7.988 -0.540 5.710 1.00 94.00 135 LYS A O 1
ATOM 1086 N N . VAL A 1 136 ? -6.030 -1.505 5.152 1.00 93.56 136 VAL A N 1
ATOM 1087 C CA . VAL A 1 136 ? -6.121 -2.619 6.118 1.00 93.56 136 VAL A CA 1
ATOM 1088 C C . VAL A 1 136 ? -6.309 -2.103 7.549 1.00 93.56 136 VAL A C 1
ATOM 1090 O O . VAL A 1 136 ? -7.099 -2.655 8.314 1.00 93.56 136 VAL A O 1
ATOM 1093 N N . GLY A 1 137 ? -5.636 -1.004 7.901 1.00 92.75 137 GLY A N 1
ATOM 1094 C CA . GLY A 1 137 ? -5.877 -0.287 9.151 1.00 92.75 137 GLY A CA 1
ATOM 1095 C C . GLY A 1 137 ? -5.329 -0.959 10.414 1.00 92.75 137 GLY A C 1
ATOM 1096 O O . GLY A 1 137 ? -5.672 -0.531 11.518 1.00 92.75 137 GLY A O 1
ATOM 1097 N N . THR A 1 138 ? -4.479 -1.980 10.277 1.00 92.50 138 THR A N 1
ATOM 1098 C CA . THR A 1 138 ? -3.778 -2.629 11.395 1.00 92.50 138 THR A CA 1
ATOM 1099 C C . THR A 1 138 ? -2.409 -1.980 11.639 1.00 92.50 138 THR A C 1
ATOM 1101 O O . THR A 1 138 ? -1.834 -1.386 10.722 1.00 92.50 138 THR A O 1
ATOM 1104 N N . PRO A 1 139 ? -1.838 -2.082 12.858 1.00 94.50 139 PRO A N 1
ATOM 1105 C CA . PRO A 1 139 ? -0.493 -1.571 13.134 1.00 94.50 139 PRO A CA 1
ATOM 1106 C C . PRO A 1 139 ? 0.573 -2.122 12.178 1.00 94.50 139 PRO A C 1
ATOM 1108 O O . PRO A 1 139 ? 1.375 -1.351 11.657 1.00 94.50 139 PRO A O 1
ATOM 1111 N N . LEU A 1 140 ? 0.526 -3.429 11.897 1.00 95.50 140 LEU A N 1
ATOM 1112 C CA . LEU A 1 140 ? 1.448 -4.097 10.979 1.00 95.50 140 LEU A CA 1
ATOM 1113 C C . LEU A 1 140 ? 1.347 -3.526 9.559 1.00 95.50 140 LEU A C 1
ATOM 1115 O O . LEU A 1 140 ? 2.354 -3.139 8.967 1.00 95.50 140 LEU A O 1
ATOM 1119 N N . ALA A 1 141 ? 0.126 -3.391 9.037 1.00 97.06 141 ALA A N 1
ATOM 1120 C CA . ALA A 1 141 ? -0.082 -2.858 7.698 1.00 97.06 141 ALA A CA 1
ATOM 1121 C C . ALA A 1 141 ? 0.347 -1.384 7.582 1.00 97.06 141 ALA A C 1
ATOM 1123 O O . ALA A 1 141 ? 0.913 -0.988 6.563 1.00 97.06 141 ALA A O 1
ATOM 1124 N N . TYR A 1 142 ? 0.178 -0.577 8.638 1.00 97.69 142 TYR A N 1
ATOM 1125 C CA . TYR A 1 142 ? 0.719 0.786 8.665 1.00 97.69 142 TYR A CA 1
ATOM 1126 C C . TYR A 1 142 ? 2.249 0.828 8.642 1.00 97.69 142 TYR A C 1
ATOM 1128 O O . TYR A 1 142 ? 2.819 1.733 8.028 1.00 97.69 142 TYR A O 1
ATOM 1136 N N . ASP A 1 143 ? 2.926 -0.120 9.288 1.00 98.25 143 ASP A N 1
ATOM 1137 C CA . ASP A 1 143 ? 4.386 -0.192 9.242 1.00 98.25 143 ASP A CA 1
ATOM 1138 C C . ASP A 1 143 ? 4.884 -0.606 7.847 1.00 98.25 143 ASP A C 1
ATOM 1140 O O . ASP A 1 143 ? 5.852 -0.023 7.352 1.00 98.25 143 ASP A O 1
ATOM 1144 N N . TYR A 1 144 ? 4.194 -1.519 7.158 1.00 98.69 144 TYR A N 1
ATOM 1145 C CA . TYR A 1 144 ? 4.474 -1.847 5.752 1.00 98.69 144 TYR A CA 1
ATOM 1146 C C . TYR A 1 144 ? 4.173 -0.687 4.800 1.00 98.69 144 TYR A C 1
ATOM 1148 O O . TYR A 1 144 ? 4.998 -0.365 3.943 1.00 98.69 144 TYR A O 1
ATOM 1156 N N . PHE A 1 145 ? 3.060 0.019 5.003 1.00 98.75 145 PHE A N 1
ATOM 1157 C CA . PHE A 1 145 ? 2.731 1.245 4.277 1.00 98.75 145 PHE A CA 1
ATOM 1158 C C . PHE A 1 145 ? 3.838 2.301 4.403 1.00 98.75 145 PHE A C 1
ATOM 1160 O O . PHE A 1 145 ? 4.261 2.881 3.398 1.00 98.75 145 PHE A O 1
ATOM 1167 N N . LEU A 1 146 ? 4.353 2.535 5.618 1.00 98.81 146 LEU A N 1
ATOM 1168 C CA . LEU A 1 146 ? 5.461 3.469 5.823 1.00 98.81 146 LEU A CA 1
ATOM 1169 C C . LEU A 1 146 ? 6.723 3.005 5.095 1.00 98.81 146 LEU A C 1
ATOM 1171 O O . LEU A 1 146 ? 7.409 3.830 4.483 1.00 98.81 146 LEU A O 1
ATOM 1175 N N . GLN A 1 147 ? 7.060 1.718 5.196 1.00 98.81 147 GLN A N 1
ATOM 1176 C CA . GLN A 1 147 ? 8.262 1.175 4.571 1.00 98.81 147 GLN A CA 1
ATOM 1177 C C . GLN A 1 147 ? 8.209 1.318 3.048 1.00 98.81 147 GLN A C 1
ATOM 1179 O O . GLN A 1 147 ? 9.147 1.879 2.480 1.00 98.81 147 GLN A O 1
ATOM 1184 N N . LEU A 1 148 ? 7.107 0.911 2.407 1.00 98.88 148 LEU A N 1
ATOM 1185 C CA . LEU A 1 148 ? 6.922 1.051 0.962 1.00 98.88 148 LEU A CA 1
ATOM 1186 C C . LEU A 1 148 ? 6.972 2.520 0.533 1.00 98.88 148 LEU A C 1
ATOM 1188 O O . LEU A 1 148 ? 7.760 2.877 -0.342 1.00 98.88 148 LEU A O 1
ATOM 1192 N N . SER A 1 149 ? 6.228 3.393 1.221 1.00 98.81 149 SER A N 1
ATOM 1193 C CA . SER A 1 149 ? 6.241 4.837 0.944 1.00 98.81 149 SER A CA 1
ATOM 1194 C C . SER A 1 149 ? 7.647 5.425 1.069 1.00 98.81 149 SER A C 1
ATOM 1196 O O . SER A 1 149 ? 8.061 6.258 0.269 1.00 98.81 149 SER A O 1
ATOM 1198 N N . THR A 1 150 ? 8.428 4.966 2.049 1.00 98.75 150 THR A N 1
ATOM 1199 C CA . THR A 1 150 ? 9.809 5.418 2.253 1.00 98.75 150 THR A CA 1
ATOM 1200 C C . THR A 1 150 ? 10.753 4.889 1.177 1.00 98.75 150 THR A C 1
ATOM 1202 O O . THR A 1 150 ? 11.638 5.629 0.747 1.00 98.75 150 THR A O 1
ATOM 1205 N N . MET A 1 151 ? 10.594 3.635 0.743 1.00 98.25 151 MET A N 1
ATOM 1206 C CA . MET A 1 151 ? 11.360 3.068 -0.371 1.00 98.25 151 MET A CA 1
ATOM 1207 C C . MET A 1 151 ? 11.092 3.857 -1.651 1.00 98.25 151 MET A C 1
ATOM 1209 O O . MET A 1 151 ? 12.034 4.345 -2.271 1.00 98.25 151 MET A O 1
ATOM 1213 N N . MET A 1 152 ? 9.822 4.082 -1.979 1.00 98.06 152 MET A N 1
ATOM 1214 C CA . MET A 1 152 ? 9.442 4.816 -3.181 1.00 98.06 152 MET A CA 1
ATOM 1215 C C . MET A 1 152 ? 9.834 6.291 -3.126 1.00 98.06 152 MET A C 1
ATOM 1217 O O . MET A 1 152 ? 10.407 6.789 -4.083 1.00 98.06 152 MET A O 1
ATOM 1221 N N . ASN A 1 153 ? 9.690 6.979 -1.990 1.00 97.62 153 ASN A N 1
ATOM 1222 C CA . ASN A 1 153 ? 10.185 8.354 -1.839 1.00 97.62 153 ASN A CA 1
ATOM 1223 C C . ASN A 1 153 ? 11.721 8.469 -1.985 1.00 97.62 153 ASN A C 1
ATOM 1225 O O . ASN A 1 153 ? 12.227 9.542 -2.301 1.00 97.62 153 ASN A O 1
ATOM 1229 N N . LYS A 1 154 ? 12.499 7.401 -1.743 1.00 96.38 154 LYS A N 1
ATOM 1230 C CA . LYS A 1 154 ? 13.945 7.412 -2.046 1.00 96.38 154 LYS A CA 1
ATOM 1231 C C . LYS A 1 154 ? 14.213 7.310 -3.547 1.00 96.38 154 LYS A C 1
ATOM 1233 O O . LYS A 1 154 ? 15.162 7.928 -4.019 1.00 96.38 154 LYS A O 1
ATOM 1238 N N . LEU A 1 155 ? 13.408 6.528 -4.265 1.00 94.25 155 LEU A N 1
ATOM 1239 C CA . LEU A 1 155 ? 13.520 6.348 -5.715 1.00 94.25 155 LEU A CA 1
ATOM 1240 C C . LEU A 1 155 ? 12.961 7.554 -6.481 1.00 94.25 155 LEU A C 1
ATOM 1242 O O . LEU A 1 155 ? 13.506 7.945 -7.507 1.00 94.25 155 LEU A O 1
ATOM 1246 N N . GLU A 1 156 ? 11.914 8.173 -5.945 1.00 95.06 156 GLU A N 1
ATOM 1247 C CA . GLU A 1 156 ? 11.169 9.275 -6.544 1.00 95.06 156 GLU A CA 1
ATOM 1248 C C . GLU A 1 156 ? 11.012 10.435 -5.543 1.00 95.06 156 GLU A C 1
ATOM 1250 O O . GLU A 1 156 ? 9.906 10.748 -5.101 1.00 95.06 156 GLU A O 1
ATOM 1255 N N . PRO A 1 157 ? 12.104 11.125 -5.161 1.00 94.88 157 PRO A N 1
ATOM 1256 C CA . PRO A 1 157 ? 12.072 12.165 -4.124 1.00 94.88 157 PRO A CA 1
ATOM 1257 C C . PRO A 1 157 ? 11.276 13.421 -4.509 1.00 94.88 157 PRO A C 1
ATOM 1259 O O . PRO A 1 157 ? 11.054 14.289 -3.659 1.00 94.88 157 PRO A O 1
ATOM 1262 N N . LYS A 1 158 ? 10.886 13.534 -5.785 1.00 94.38 158 LYS A N 1
ATOM 1263 C CA . LYS A 1 158 ? 10.027 14.588 -6.335 1.00 94.38 158 LYS A CA 1
ATOM 1264 C C . LYS A 1 158 ? 8.584 14.129 -6.574 1.00 94.38 158 LYS A C 1
ATOM 1266 O O . LYS A 1 158 ? 7.806 14.891 -7.128 1.00 94.38 158 LYS A O 1
ATOM 1271 N N . ASN A 1 159 ? 8.216 12.913 -6.182 1.00 95.19 159 ASN A N 1
ATOM 1272 C CA . ASN A 1 159 ? 6.836 12.461 -6.282 1.00 95.19 159 ASN A CA 1
ATOM 1273 C C . ASN A 1 159 ? 6.106 12.784 -4.959 1.00 95.19 159 ASN A C 1
ATOM 1275 O O . ASN A 1 159 ? 6.452 12.214 -3.916 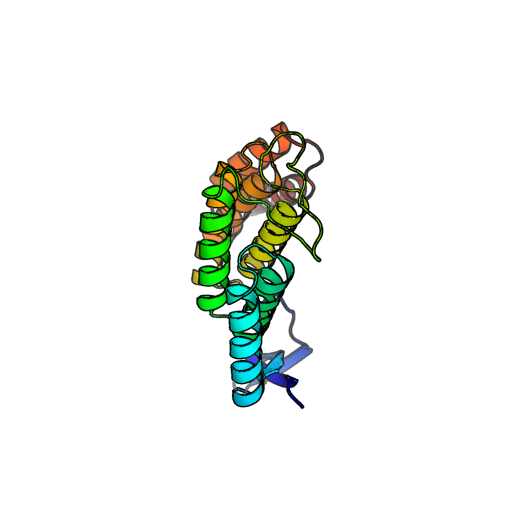1.00 95.19 159 ASN A O 1
ATOM 1279 N N . PRO A 1 160 ? 5.136 13.720 -4.961 1.00 96.88 160 PRO A N 1
ATOM 1280 C CA . PRO A 1 160 ? 4.481 14.179 -3.739 1.00 96.88 160 PRO A CA 1
ATOM 1281 C C . PRO A 1 160 ? 3.661 13.071 -3.058 1.00 96.88 160 PRO A C 1
ATOM 1283 O O . PRO A 1 160 ? 3.625 13.051 -1.827 1.00 96.88 160 PRO A O 1
ATOM 1286 N N . VAL A 1 161 ? 3.160 12.088 -3.820 1.00 96.94 161 VAL A N 1
ATOM 1287 C CA . VAL A 1 161 ? 2.354 10.952 -3.332 1.00 96.94 161 VAL A CA 1
ATOM 1288 C C . VAL A 1 161 ? 3.104 10.108 -2.299 1.00 96.94 161 VAL A C 1
ATOM 1290 O O . VAL A 1 161 ? 2.538 9.594 -1.341 1.00 96.94 161 VAL A O 1
ATOM 1293 N N . PHE A 1 162 ? 4.415 9.918 -2.445 1.00 98.19 162 PHE A N 1
ATOM 1294 C CA . PHE A 1 162 ? 5.160 9.141 -1.446 1.00 98.19 162 PHE A CA 1
ATOM 1295 C C . PHE A 1 162 ? 5.561 9.984 -0.233 1.00 98.19 162 PHE A C 1
ATOM 1297 O O . PHE A 1 162 ? 5.820 9.448 0.846 1.00 98.19 162 PHE A O 1
ATOM 1304 N N . ILE A 1 163 ? 5.585 11.310 -0.374 1.00 98.56 163 ILE A N 1
ATOM 1305 C CA . ILE A 1 163 ? 5.888 12.239 0.716 1.00 98.56 163 ILE A CA 1
ATOM 1306 C C . ILE A 1 163 ? 4.664 12.422 1.606 1.00 98.56 163 ILE A C 1
ATOM 1308 O O . ILE A 1 163 ? 4.787 12.369 2.835 1.00 98.56 163 ILE A O 1
ATOM 1312 N N . ASP A 1 164 ? 3.499 12.656 1.011 1.00 97.94 164 ASP A N 1
ATOM 1313 C CA . ASP A 1 164 ? 2.261 12.854 1.747 1.00 97.94 164 ASP A CA 1
ATOM 1314 C C . ASP A 1 164 ? 1.788 11.539 2.397 1.00 97.94 164 ASP A C 1
ATOM 1316 O O . ASP A 1 164 ? 1.373 11.568 3.553 1.00 97.94 164 ASP A O 1
ATOM 1320 N N . ASN A 1 165 ? 2.020 10.378 1.773 1.00 98.62 165 ASN A N 1
ATOM 1321 C CA . ASN A 1 165 ? 1.815 9.064 2.385 1.00 98.62 165 ASN A CA 1
ATOM 1322 C C . ASN A 1 165 ? 2.600 8.894 3.698 1.00 98.62 165 ASN A C 1
ATOM 1324 O O . ASN A 1 165 ? 2.052 8.450 4.712 1.00 98.62 165 ASN A O 1
ATOM 1328 N N . ILE A 1 166 ? 3.867 9.328 3.746 1.00 98.81 166 ILE A N 1
ATOM 1329 C CA . ILE A 1 166 ? 4.631 9.344 5.006 1.00 98.81 166 ILE A CA 1
ATOM 1330 C C . ILE A 1 166 ? 3.947 10.267 6.031 1.00 98.81 166 ILE A C 1
ATOM 1332 O O . ILE A 1 166 ? 3.890 9.944 7.220 1.00 98.81 166 ILE A O 1
ATOM 1336 N N . GLY A 1 167 ? 3.386 11.395 5.590 1.00 98.50 167 GLY A N 1
ATOM 1337 C CA . GLY A 1 167 ? 2.535 12.258 6.413 1.00 98.50 167 GLY A CA 1
ATOM 1338 C C . GLY A 1 167 ? 1.311 11.530 6.980 1.00 98.50 167 GLY A C 1
ATOM 1339 O O . GLY A 1 167 ? 1.082 11.596 8.193 1.00 98.50 167 GLY A O 1
ATOM 1340 N N . SER A 1 168 ? 0.600 10.772 6.144 1.00 98.44 168 SER A N 1
ATOM 1341 C CA . SER A 1 168 ? -0.573 9.965 6.509 1.00 98.44 168 SER A CA 1
ATOM 1342 C C . SER A 1 168 ? -0.248 8.932 7.583 1.00 98.44 168 SER A C 1
ATOM 1344 O O . SER A 1 168 ? -1.016 8.778 8.537 1.00 98.44 168 SER A O 1
ATOM 1346 N N . TYR A 1 169 ? 0.930 8.301 7.525 1.00 98.62 169 TYR A N 1
ATOM 1347 C CA . TYR A 1 169 ? 1.407 7.426 8.602 1.00 98.62 169 TYR A CA 1
ATOM 1348 C C . TYR A 1 169 ? 1.544 8.183 9.929 1.00 98.62 169 TYR A C 1
ATOM 1350 O O . TYR A 1 169 ? 1.018 7.757 10.963 1.00 98.62 169 TYR A O 1
ATOM 1358 N N . TRP A 1 170 ? 2.225 9.334 9.921 1.00 98.62 170 TRP A N 1
ATOM 1359 C CA . TRP A 1 170 ? 2.414 10.120 11.142 1.00 98.62 170 TRP A CA 1
ATOM 1360 C C . TRP A 1 170 ? 1.090 10.595 11.726 1.00 98.62 170 TRP A C 1
ATOM 1362 O O . TRP A 1 170 ? 0.924 10.552 12.945 1.00 98.62 170 TRP A O 1
ATOM 1372 N N . GLN A 1 171 ? 0.146 11.008 10.881 1.00 97.62 171 GLN A N 1
ATOM 1373 C CA . GLN A 1 171 ? -1.168 11.462 11.319 1.00 97.62 171 GLN A CA 1
ATOM 1374 C C . GLN A 1 171 ? -1.999 10.316 11.896 1.00 97.62 171 GLN A C 1
ATOM 1376 O O . GLN A 1 171 ? -2.573 10.455 12.975 1.00 97.62 171 GLN A O 1
ATOM 1381 N N . VAL A 1 172 ? -2.081 9.186 11.193 1.00 95.94 172 VAL A N 1
ATOM 1382 C CA . VAL A 1 172 ? -3.070 8.149 11.504 1.00 95.94 172 VAL A CA 1
ATOM 1383 C C . VAL A 1 172 ? -2.517 7.072 12.423 1.00 95.94 172 VAL A C 1
ATOM 1385 O O . VAL A 1 172 ? -3.164 6.787 13.433 1.00 95.94 172 VAL A O 1
ATOM 1388 N N . ALA A 1 173 ? -1.330 6.535 12.142 1.00 96.19 173 ALA A N 1
ATOM 1389 C CA . ALA A 1 173 ? -0.734 5.463 12.937 1.00 96.19 173 ALA A CA 1
ATOM 1390 C C . ALA A 1 173 ? -0.088 5.992 14.225 1.00 96.19 173 ALA A C 1
ATOM 1392 O O . ALA A 1 173 ? -0.244 5.402 15.291 1.00 96.19 173 ALA A O 1
ATOM 1393 N N . LYS A 1 174 ? 0.613 7.133 14.154 1.00 97.62 174 LYS A N 1
ATOM 1394 C CA . LYS A 1 174 ? 1.332 7.711 15.310 1.00 97.62 174 LYS A CA 1
ATOM 1395 C C . LYS A 1 174 ? 0.617 8.877 15.991 1.00 97.62 174 LYS A C 1
ATOM 1397 O O . LYS A 1 174 ? 1.149 9.409 16.962 1.00 97.62 174 LYS A O 1
ATOM 1402 N N . LYS A 1 175 ? -0.552 9.299 15.489 1.00 96.25 175 LYS A N 1
ATOM 1403 C CA . LYS A 1 175 ? -1.333 10.440 16.015 1.00 96.25 175 LYS A CA 1
ATOM 1404 C C . LYS A 1 175 ? -0.498 11.720 16.196 1.00 96.25 175 LYS A C 1
ATOM 1406 O O . LYS A 1 175 ? -0.749 12.536 17.080 1.00 96.25 175 LYS A O 1
ATOM 1411 N N . ASN A 1 176 ? 0.509 11.912 15.343 1.00 97.69 176 ASN A N 1
ATOM 1412 C CA . ASN A 1 176 ? 1.473 13.003 15.410 1.00 97.69 176 ASN A CA 1
ATOM 1413 C C . ASN A 1 176 ? 1.219 14.028 14.298 1.00 97.69 176 ASN A C 1
ATOM 1415 O O . ASN A 1 176 ? 1.921 14.079 13.283 1.00 97.69 176 ASN A O 1
ATOM 1419 N N . ASN A 1 177 ? 0.234 14.896 14.533 1.00 96.94 177 ASN A N 1
ATOM 1420 C CA . ASN A 1 177 ? -0.154 15.946 13.589 1.00 96.94 177 ASN A CA 1
ATOM 1421 C C . ASN A 1 177 ? 0.995 16.915 13.273 1.00 96.94 177 ASN A C 1
ATOM 1423 O O . ASN A 1 177 ? 1.146 17.335 12.131 1.00 96.94 177 ASN A O 1
ATOM 1427 N N . LYS A 1 178 ? 1.858 17.233 14.249 1.00 97.00 178 LYS A N 1
ATOM 1428 C CA . LYS A 1 178 ? 2.999 18.139 14.036 1.00 97.00 178 LYS A CA 1
ATOM 1429 C C . LYS A 1 178 ? 3.980 17.577 13.009 1.00 97.00 178 LYS A C 1
ATOM 1431 O O . LYS A 1 178 ? 4.513 18.329 12.196 1.00 97.00 178 LYS A O 1
ATOM 1436 N N . LYS A 1 179 ? 4.255 16.270 13.058 1.00 98.00 179 LYS A N 1
ATOM 1437 C CA . LYS A 1 179 ? 5.142 15.619 12.090 1.00 98.00 179 LYS A CA 1
ATOM 1438 C C . LYS A 1 179 ? 4.443 15.426 10.746 1.00 98.00 179 LYS A C 1
ATOM 1440 O O . LYS A 1 179 ? 5.056 15.738 9.732 1.00 98.00 179 LYS A O 1
ATOM 1445 N N . ALA A 1 180 ? 3.170 15.032 10.745 1.00 98.50 180 ALA A N 1
ATOM 1446 C CA . ALA A 1 180 ? 2.366 14.921 9.529 1.00 98.50 180 ALA A CA 1
ATOM 1447 C C . ALA A 1 180 ? 2.315 16.240 8.735 1.00 98.50 180 ALA A C 1
ATOM 1449 O O . ALA A 1 180 ? 2.640 16.257 7.552 1.00 98.50 180 ALA A O 1
ATOM 1450 N N . GLU A 1 181 ? 2.046 17.369 9.403 1.00 98.12 181 GLU A N 1
ATOM 1451 C CA . GLU A 1 181 ? 2.030 18.701 8.780 1.00 98.12 181 GLU A CA 1
ATOM 1452 C C . GLU A 1 181 ? 3.329 19.042 8.045 1.00 98.12 181 GLU A C 1
ATOM 1454 O O . GLU A 1 181 ? 3.289 19.696 7.005 1.00 98.12 181 GLU A O 1
ATOM 1459 N N . LYS A 1 182 ? 4.487 18.620 8.571 1.00 98.44 182 LYS A N 1
ATOM 1460 C CA . LYS A 1 182 ? 5.777 18.858 7.906 1.00 98.44 182 LYS A CA 1
ATOM 1461 C C . LYS A 1 182 ? 5.859 18.124 6.570 1.00 98.44 182 LYS A C 1
ATOM 1463 O O . LYS A 1 182 ? 6.360 18.703 5.611 1.00 98.44 182 LYS A O 1
ATOM 1468 N N . TYR A 1 183 ? 5.378 16.883 6.511 1.00 98.62 183 TYR A N 1
ATOM 1469 C CA . TYR A 1 183 ? 5.370 16.089 5.283 1.00 98.62 183 TYR A CA 1
ATOM 1470 C C . TYR A 1 183 ? 4.354 16.621 4.277 1.00 98.62 183 TYR A C 1
ATOM 1472 O O . TYR A 1 183 ? 4.731 16.866 3.138 1.00 98.62 183 TYR A O 1
ATOM 1480 N N . TYR A 1 184 ? 3.128 16.937 4.698 1.00 98.62 184 TYR A N 1
ATOM 1481 C CA . TYR A 1 184 ? 2.135 17.526 3.794 1.00 98.62 184 TYR A CA 1
ATOM 1482 C C . TYR A 1 184 ? 2.590 18.869 3.219 1.00 98.62 184 TYR A C 1
ATOM 1484 O O . TYR A 1 184 ? 2.500 19.094 2.019 1.00 98.62 184 TYR A O 1
ATOM 1492 N N . LYS A 1 185 ? 3.183 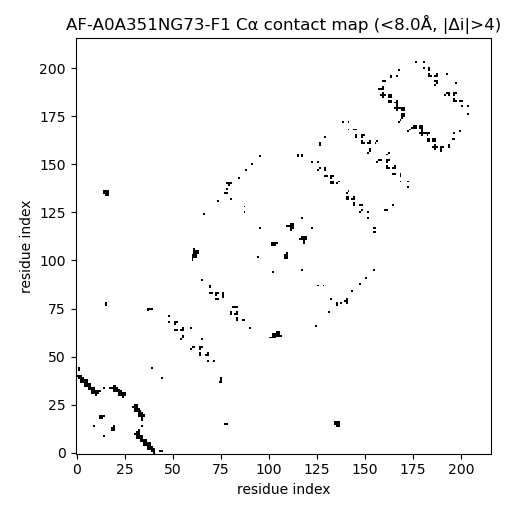19.747 4.040 1.00 98.44 185 LYS A N 1
ATOM 1493 C CA . LYS A 1 185 ? 3.788 20.993 3.540 1.00 98.44 185 LYS A CA 1
ATOM 1494 C C . LYS A 1 185 ? 4.962 20.742 2.594 1.00 98.44 185 LYS A C 1
ATOM 1496 O O . LYS A 1 185 ? 5.239 21.590 1.757 1.00 98.44 185 LYS A O 1
ATOM 1501 N N . LYS A 1 186 ? 5.690 19.631 2.745 1.00 98.31 186 LYS A N 1
ATOM 1502 C CA . LYS A 1 186 ? 6.759 19.248 1.816 1.00 98.31 186 LYS A CA 1
ATOM 1503 C C . LYS A 1 186 ? 6.175 18.772 0.484 1.00 98.31 186 LYS A C 1
ATOM 1505 O O . LYS A 1 186 ? 6.669 19.224 -0.539 1.00 98.31 186 LYS A O 1
ATOM 1510 N N . ALA A 1 187 ? 5.135 17.938 0.499 1.00 98.25 187 ALA A N 1
ATOM 1511 C CA . ALA A 1 187 ? 4.425 17.513 -0.708 1.00 98.25 187 ALA A CA 1
ATOM 1512 C C . ALA A 1 187 ? 3.864 18.724 -1.474 1.00 98.25 187 ALA A C 1
ATOM 1514 O O . ALA A 1 187 ? 4.186 18.901 -2.642 1.00 98.25 187 ALA A O 1
ATOM 1515 N N . LEU A 1 188 ? 3.199 19.656 -0.777 1.00 98.38 188 LEU A N 1
ATOM 1516 C CA . LEU A 1 188 ? 2.635 20.876 -1.377 1.00 98.38 188 LEU A CA 1
ATOM 1517 C C . LEU A 1 188 ? 3.661 21.872 -1.934 1.00 98.38 188 LEU A C 1
ATOM 1519 O O . LEU A 1 188 ? 3.309 22.756 -2.707 1.00 98.38 188 LEU A O 1
ATOM 1523 N N . LYS A 1 189 ? 4.934 21.772 -1.534 1.00 98.25 189 LYS A N 1
ATOM 1524 C CA . LYS A 1 189 ? 6.011 22.553 -2.168 1.00 98.25 189 LYS A CA 1
ATOM 1525 C C . LYS A 1 189 ? 6.404 21.998 -3.533 1.00 98.25 189 LYS A C 1
ATOM 1527 O O . LYS A 1 189 ? 7.000 22.730 -4.313 1.00 98.25 189 LYS A O 1
ATOM 1532 N N . ILE A 1 190 ? 6.149 20.715 -3.767 1.00 96.88 190 ILE A N 1
ATOM 1533 C CA . ILE A 1 190 ? 6.454 20.025 -5.018 1.00 96.88 190 ILE A CA 1
ATOM 1534 C C . ILE A 1 190 ? 5.241 20.099 -5.939 1.00 96.88 190 ILE A C 1
ATOM 1536 O O . ILE A 1 190 ? 5.374 20.532 -7.077 1.00 96.88 190 ILE A O 1
ATOM 1540 N N . ASP A 1 191 ? 4.068 19.756 -5.412 1.00 97.25 191 ASP A N 1
ATOM 1541 C CA . ASP A 1 191 ? 2.788 19.894 -6.095 1.00 97.25 191 ASP A CA 1
ATOM 1542 C C . ASP A 1 191 ? 1.805 20.692 -5.223 1.00 97.25 191 ASP A C 1
ATOM 1544 O O . ASP A 1 191 ? 1.187 20.137 -4.312 1.00 97.25 191 ASP A O 1
ATOM 1548 N N . PRO A 1 192 ? 1.630 22.000 -5.484 1.00 97.50 192 PRO A N 1
ATOM 1549 C CA . PRO A 1 192 ? 0.663 22.833 -4.773 1.00 97.50 192 PRO A CA 1
ATOM 1550 C C . PRO A 1 192 ? -0.798 22.378 -4.905 1.00 97.50 192 PRO A C 1
ATOM 1552 O O . PRO A 1 192 ? -1.635 22.848 -4.133 1.00 97.50 192 PRO A O 1
ATOM 1555 N N . GLN A 1 193 ? -1.117 21.510 -5.872 1.00 96.44 193 GLN A N 1
ATOM 1556 C CA . GLN A 1 193 ? -2.455 20.960 -6.095 1.00 96.44 193 GLN A CA 1
ATOM 1557 C C . GLN A 1 193 ? -2.638 19.562 -5.495 1.00 96.44 193 GLN A C 1
ATOM 1559 O O . GLN A 1 193 ? -3.708 18.976 -5.669 1.00 96.44 193 GLN A O 1
ATOM 1564 N N . ASP A 1 194 ? -1.657 19.051 -4.740 1.00 96.56 194 ASP A N 1
ATOM 1565 C CA . ASP A 1 194 ? -1.758 17.747 -4.092 1.00 96.56 194 ASP A CA 1
ATOM 1566 C C . ASP A 1 194 ? -3.007 17.689 -3.191 1.00 96.56 194 ASP A C 1
ATOM 1568 O O . ASP A 1 194 ? -3.127 18.356 -2.146 1.00 96.56 194 ASP A O 1
ATOM 1572 N N . TYR A 1 195 ? -3.981 16.901 -3.646 1.00 95.44 195 TYR A N 1
ATOM 1573 C CA . TYR A 1 195 ? -5.300 16.816 -3.039 1.00 95.44 195 TYR A CA 1
ATOM 1574 C C . TYR A 1 195 ? -5.242 16.195 -1.642 1.00 95.44 195 TYR A C 1
ATOM 1576 O O . TYR A 1 195 ? -5.926 16.660 -0.721 1.00 95.44 195 TYR A O 1
ATOM 1584 N N . ALA A 1 196 ? -4.431 15.154 -1.467 1.00 94.44 196 ALA A N 1
ATOM 1585 C CA . ALA A 1 196 ? -4.367 14.384 -0.237 1.00 94.44 196 ALA A CA 1
ATOM 1586 C C . ALA A 1 196 ? -3.645 15.173 0.866 1.00 94.44 196 ALA A C 1
ATOM 1588 O O . ALA A 1 196 ? -4.194 15.334 1.963 1.00 94.44 196 ALA A O 1
ATOM 1589 N N . ALA A 1 197 ? -2.506 15.799 0.564 1.00 97.06 197 ALA A N 1
ATOM 1590 C CA . ALA A 1 197 ? -1.805 16.707 1.464 1.00 97.06 197 ALA A CA 1
ATOM 1591 C C . ALA A 1 197 ? -2.682 17.901 1.875 1.00 97.06 197 ALA A C 1
ATOM 1593 O O . ALA A 1 197 ? -2.764 18.236 3.064 1.00 97.06 197 ALA A O 1
ATOM 1594 N N . THR A 1 198 ? -3.388 18.518 0.921 1.00 97.69 198 THR A N 1
ATOM 1595 C CA . THR A 1 198 ? -4.313 19.630 1.197 1.00 97.69 198 THR A CA 1
ATOM 1596 C C . THR A 1 198 ? -5.452 19.198 2.118 1.00 97.69 198 THR A C 1
ATOM 1598 O O . THR A 1 198 ? -5.744 19.863 3.118 1.00 97.69 198 THR A O 1
ATOM 1601 N N . THR A 1 199 ? -6.097 18.074 1.807 1.00 97.06 199 THR A N 1
ATOM 1602 C CA . THR A 1 199 ? -7.228 17.544 2.579 1.00 97.06 199 THR A CA 1
ATOM 1603 C C . THR A 1 199 ? -6.802 17.178 3.998 1.00 97.06 199 THR A C 1
ATOM 1605 O O . THR A 1 199 ? -7.438 17.592 4.971 1.00 97.06 199 THR A O 1
ATOM 1608 N N . ASN A 1 200 ? -5.675 16.485 4.146 1.00 97.25 200 ASN A N 1
ATOM 1609 C CA . ASN A 1 200 ? -5.174 16.067 5.448 1.00 97.25 200 ASN A CA 1
ATOM 1610 C C . ASN A 1 200 ? -4.736 17.250 6.324 1.00 97.25 200 ASN A C 1
ATOM 1612 O O . ASN A 1 200 ? -4.993 17.248 7.532 1.00 97.25 200 ASN A O 1
ATOM 1616 N N . LEU A 1 201 ? -4.161 18.309 5.742 1.00 96.69 201 LEU A N 1
ATOM 1617 C CA . LEU A 1 201 ? -3.883 19.547 6.477 1.00 96.69 201 LEU A CA 1
ATOM 1618 C C . LEU A 1 201 ? -5.158 20.224 6.987 1.00 96.69 201 LEU A C 1
ATOM 1620 O O . LEU A 1 201 ? -5.181 20.653 8.143 1.00 96.69 201 LEU A O 1
ATOM 1624 N N . LYS A 1 202 ? -6.224 20.284 6.178 1.00 96.31 202 LYS A N 1
ATOM 1625 C CA . LYS A 1 202 ? -7.523 20.837 6.605 1.00 96.31 202 LYS A CA 1
ATOM 1626 C C . LYS A 1 202 ? -8.121 20.046 7.771 1.00 96.31 202 LYS A C 1
ATOM 1628 O O . LYS A 1 202 ? -8.619 20.649 8.724 1.00 96.31 202 LYS A O 1
ATOM 1633 N N . ILE A 1 203 ? -8.020 18.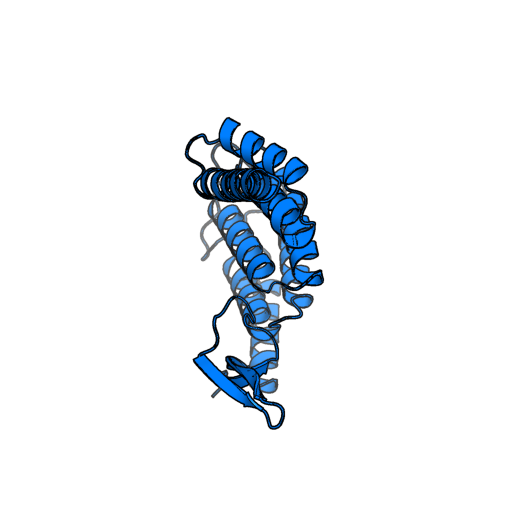714 7.744 1.00 95.31 203 ILE A N 1
ATOM 1634 C CA . ILE A 1 203 ? -8.450 17.844 8.854 1.00 95.31 203 ILE A CA 1
ATOM 1635 C C . ILE A 1 203 ? -7.671 18.186 10.131 1.00 95.31 203 ILE A C 1
ATOM 1637 O O . ILE A 1 203 ? -8.263 18.386 11.196 1.00 95.31 203 ILE A O 1
ATOM 1641 N N . ILE A 1 204 ? -6.344 18.315 10.032 1.00 94.38 204 ILE A N 1
ATOM 1642 C CA . ILE A 1 204 ? -5.502 18.675 11.178 1.00 94.38 204 ILE A CA 1
ATOM 1643 C C . ILE A 1 204 ? -5.876 20.057 11.728 1.00 94.38 204 ILE A C 1
ATOM 1645 O O . ILE A 1 204 ? -6.033 20.203 12.941 1.00 94.38 204 ILE A O 1
ATOM 1649 N N . GLN A 1 205 ? -6.049 21.059 10.868 1.00 93.00 205 GLN A N 1
ATOM 1650 C CA . GLN A 1 205 ? -6.420 22.419 11.273 1.00 93.00 205 GLN A CA 1
ATOM 1651 C C . GLN A 1 205 ? -7.778 22.449 11.981 1.00 93.00 205 GLN A C 1
ATOM 1653 O O . GLN A 1 205 ? -7.881 22.999 13.076 1.00 93.00 205 GLN A O 1
ATOM 1658 N N . SER A 1 206 ? -8.782 21.775 11.419 1.00 91.62 206 SER A N 1
ATOM 1659 C CA . SER A 1 206 ? -10.127 21.688 12.003 1.00 91.62 206 SER A CA 1
ATOM 1660 C C . SER A 1 206 ? -10.098 21.062 13.401 1.00 91.62 206 SER A C 1
ATOM 1662 O O . SER A 1 206 ? -10.718 21.580 14.330 1.00 91.62 206 SER A O 1
ATOM 1664 N N . SER A 1 207 ? -9.293 20.009 13.592 1.00 87.12 207 SER A N 1
ATOM 1665 C CA . SER A 1 207 ? -9.132 19.359 14.901 1.00 87.12 207 SER A CA 1
ATOM 1666 C C . SER A 1 207 ? -8.489 20.264 15.963 1.00 87.12 207 SER A C 1
ATOM 1668 O O . SER A 1 207 ? -8.792 20.139 17.150 1.00 87.12 207 SER A O 1
ATOM 1670 N N . LYS A 1 208 ? -7.610 21.195 15.562 1.00 85.31 208 LYS A N 1
ATOM 1671 C CA . LYS A 1 208 ? -7.003 22.174 16.480 1.00 85.31 208 LYS A CA 1
ATOM 1672 C C . LYS A 1 208 ? -8.009 23.241 16.896 1.00 85.31 208 LYS A C 1
ATOM 1674 O O . LYS A 1 208 ? -8.069 23.572 18.077 1.00 85.31 208 LYS A O 1
ATOM 1679 N N . SER A 1 209 ? -8.802 23.740 15.948 1.00 80.25 209 SER A N 1
ATOM 1680 C CA . SER A 1 209 ? -9.827 24.754 16.213 1.00 80.25 209 SER A CA 1
ATOM 1681 C C . SER A 1 209 ? -10.878 24.254 17.206 1.00 80.25 209 SER A C 1
ATOM 1683 O O . SER A 1 209 ? -11.231 24.981 18.128 1.00 80.25 209 SER A O 1
ATOM 1685 N N . GLN A 1 210 ? -11.308 22.993 17.088 1.00 74.56 210 GLN A N 1
ATOM 1686 C CA . GLN A 1 210 ? -12.247 22.377 18.035 1.00 74.56 210 GLN A CA 1
ATOM 1687 C C . GLN A 1 210 ? -11.656 22.248 19.449 1.00 74.56 210 GLN A C 1
ATOM 1689 O O . GLN A 1 210 ? -12.302 22.624 20.422 1.00 74.56 210 GLN A O 1
ATOM 1694 N N . LYS A 1 211 ? -10.394 21.811 19.583 1.00 72.25 211 LYS A N 1
ATOM 1695 C CA . LYS A 1 211 ? -9.719 21.725 20.894 1.00 72.25 211 LYS A CA 1
ATOM 1696 C C . LYS A 1 211 ? -9.526 23.085 21.571 1.00 72.25 211 LYS A C 1
ATOM 1698 O O . LYS A 1 211 ? -9.559 23.156 22.792 1.00 72.25 211 LYS A O 1
ATOM 1703 N N . GLY A 1 212 ? -9.325 24.151 20.795 1.00 62.62 212 GLY A N 1
ATOM 1704 C CA . GLY A 1 212 ? -9.218 25.516 21.321 1.00 62.62 212 GLY A CA 1
ATOM 1705 C C . GLY A 1 212 ? -10.546 26.107 21.811 1.00 62.62 212 GLY A C 1
ATOM 1706 O O . GLY A 1 212 ? -10.524 27.043 22.604 1.00 62.62 212 GLY A O 1
ATOM 1707 N N . GLN A 1 213 ? -11.686 25.569 21.361 1.00 56.06 213 GLN A N 1
ATOM 1708 C CA . GLN A 1 213 ? -13.024 26.000 21.784 1.00 56.06 213 GLN A CA 1
ATOM 1709 C C . GLN A 1 213 ? -13.521 25.258 23.031 1.00 56.06 213 GLN A C 1
ATOM 1711 O O . GLN A 1 213 ? -14.216 25.858 23.835 1.00 56.06 213 GLN A O 1
ATOM 1716 N N . SER A 1 214 ? -13.135 23.993 23.235 1.00 54.62 214 SER A N 1
ATOM 1717 C CA . SER A 1 214 ? -13.507 23.210 24.431 1.00 54.62 214 SER A CA 1
ATOM 1718 C C . SER A 1 214 ? -12.654 23.497 25.677 1.00 54.62 214 SER A C 1
ATOM 1720 O O . SER A 1 214 ? -12.876 22.889 26.718 1.00 54.62 214 SER A O 1
ATOM 1722 N N . GLY A 1 215 ? -11.636 24.356 25.556 1.00 52.41 215 GLY A N 1
ATOM 1723 C CA . GLY A 1 215 ? -10.743 24.765 26.648 1.00 52.41 215 GLY A CA 1
ATOM 1724 C C . GLY A 1 215 ? -10.995 26.184 27.174 1.00 52.41 215 GLY A C 1
ATOM 1725 O O . GLY A 1 215 ? -10.127 26.722 27.859 1.00 52.41 215 GLY A O 1
ATOM 1726 N N . LYS A 1 216 ? -12.125 26.797 26.806 1.00 43.00 216 LYS A N 1
ATOM 1727 C CA . LYS A 1 216 ? -12.659 28.048 27.361 1.00 43.00 216 LYS A CA 1
ATOM 1728 C C . LYS A 1 216 ? -13.980 27.751 28.052 1.00 43.00 216 LYS A C 1
ATOM 1730 O O . LYS A 1 216 ? -14.257 28.447 29.048 1.00 43.00 216 LYS A O 1
#